Protein AF-A0A536SUX5-F1 (afdb_monomer_lite)

Sequence (201 aa):
RIAFASDFHAGPTLHRDLLDRVLAALADARADVVLLGGDFVSFHARYVDRMIEPLRRLQPPFGKYGVLGNHDLLGDDEYIAARLADAGVTVLVNANVRLRPPHDDIWICGFDDWDEGSPDADRAFEGATGTRIALAHQPDALLAIGERPFHLAFFGHVHGGVFHAGVNDAPVLVTRGVGTSTLPARRHADPQVHICTLVAT

Foldseek 3Di:
DEKEAEQLAQDPLFDLVLSVVVLVVLQVLLALEYEYQANCHAPALVSLVSCQVSLLPDDRVQFYEYEHEPRCLVYPVVSNCVSCVSSRYHYADLAKDQTDPPRSLEIEFEYHYDPRHDGAQCSSCPPNDHAYEYGHAAPCSLVNNQQPDHAEYEYEDPLPFFDCDPNNPHGYTYANHRGDRPHSDDDPRHGDMDRDDDDDD

pLDDT: mean 88.07, std 13.21, range [45.88, 98.75]

Structure (mmCIF, N/CA/C/O backbone):
data_AF-A0A536SUX5-F1
#
_entry.id   AF-A0A536SUX5-F1
#
loop_
_atom_site.group_PDB
_atom_site.id
_atom_site.type_symbol
_atom_site.label_atom_id
_atom_site.label_alt_id
_atom_site.label_comp_id
_atom_site.label_asym_id
_atom_site.label_entity_id
_atom_site.label_seq_id
_atom_site.pdbx_PDB_ins_code
_atom_site.Cartn_x
_atom_site.Cartn_y
_atom_site.Cartn_z
_atom_site.occupancy
_atom_site.B_iso_or_equiv
_atom_site.auth_seq_id
_atom_site.auth_comp_id
_atom_site.auth_asym_id
_atom_site.auth_atom_id
_atom_site.pdbx_PDB_model_num
ATOM 1 N N . ARG A 1 1 ? -6.245 -10.963 9.949 1.00 92.00 1 ARG A N 1
ATOM 2 C CA . ARG A 1 1 ? -4.858 -11.235 9.492 1.00 92.00 1 ARG A CA 1
ATOM 3 C C . ARG A 1 1 ? -4.542 -10.337 8.307 1.00 92.00 1 ARG A C 1
ATOM 5 O O . ARG A 1 1 ? -5.325 -10.296 7.369 1.00 92.00 1 ARG A O 1
ATOM 12 N N . ILE A 1 2 ? -3.428 -9.617 8.350 1.00 95.19 2 ILE A N 1
ATOM 13 C CA . ILE A 1 2 ? -3.008 -8.663 7.319 1.00 95.19 2 ILE A CA 1
ATOM 14 C C . ILE A 1 2 ? -1.721 -9.183 6.678 1.00 95.19 2 ILE A C 1
ATOM 16 O O . ILE A 1 2 ? -0.799 -9.557 7.403 1.00 95.19 2 ILE A O 1
ATOM 20 N N . ALA A 1 3 ? -1.664 -9.219 5.347 1.00 95.69 3 ALA A N 1
ATOM 21 C CA . ALA A 1 3 ? -0.418 -9.398 4.606 1.00 95.69 3 ALA A CA 1
ATOM 22 C C . ALA A 1 3 ? 0.047 -8.045 4.065 1.00 95.69 3 ALA A C 1
ATOM 24 O O . ALA A 1 3 ? -0.759 -7.314 3.495 1.00 95.69 3 ALA A O 1
ATOM 25 N N . PHE A 1 4 ? 1.327 -7.725 4.226 1.00 94.88 4 PHE A N 1
ATOM 26 C CA . PHE A 1 4 ? 1.910 -6.473 3.750 1.00 94.88 4 PHE A CA 1
ATOM 27 C C . PHE A 1 4 ? 3.170 -6.725 2.921 1.00 94.88 4 PHE A C 1
ATOM 29 O O . PHE A 1 4 ? 4.051 -7.487 3.333 1.00 94.88 4 PHE A O 1
ATOM 36 N N . ALA A 1 5 ? 3.243 -6.071 1.763 1.00 93.75 5 ALA A N 1
ATOM 37 C CA . ALA A 1 5 ? 4.399 -6.063 0.872 1.00 93.75 5 ALA A CA 1
ATOM 38 C C . ALA A 1 5 ? 4.533 -4.692 0.194 1.00 93.75 5 ALA A C 1
ATOM 40 O O . ALA A 1 5 ? 3.543 -3.997 -0.011 1.00 93.75 5 ALA A O 1
ATOM 41 N N . SER A 1 6 ? 5.755 -4.305 -0.150 1.00 93.44 6 SER A N 1
ATOM 42 C CA . SER A 1 6 ? 6.079 -3.006 -0.745 1.00 93.44 6 SER A CA 1
ATOM 43 C C . SER A 1 6 ? 7.401 -3.109 -1.505 1.00 93.44 6 SER A C 1
ATOM 45 O O . SER A 1 6 ? 8.103 -4.123 -1.376 1.00 93.44 6 SER A O 1
ATOM 47 N N . ASP A 1 7 ? 7.732 -2.075 -2.278 1.00 91.25 7 ASP A N 1
ATOM 48 C CA . ASP A 1 7 ? 9.021 -1.910 -2.949 1.00 91.25 7 ASP A CA 1
ATOM 49 C C . ASP A 1 7 ? 9.294 -3.093 -3.872 1.00 91.25 7 ASP A C 1
ATOM 51 O O . ASP A 1 7 ? 10.331 -3.754 -3.799 1.00 91.25 7 ASP A O 1
ATOM 55 N N . PHE A 1 8 ? 8.307 -3.442 -4.697 1.00 91.38 8 PHE A N 1
ATOM 56 C CA . PHE A 1 8 ? 8.424 -4.539 -5.652 1.00 91.38 8 PHE A CA 1
ATOM 57 C C . PHE A 1 8 ? 9.493 -4.228 -6.688 1.00 91.38 8 PHE A C 1
ATOM 59 O O . PHE A 1 8 ? 10.253 -5.126 -7.051 1.00 91.38 8 PHE A O 1
ATOM 66 N N . HIS A 1 9 ? 9.554 -2.970 -7.139 1.00 91.19 9 HIS A N 1
ATOM 67 C CA . HIS A 1 9 ? 10.480 -2.496 -8.160 1.00 91.19 9 HIS A CA 1
ATOM 68 C C . HIS A 1 9 ? 10.510 -3.420 -9.382 1.00 91.19 9 HIS A C 1
ATOM 70 O O . HIS A 1 9 ? 11.572 -3.812 -9.879 1.00 91.19 9 HIS A O 1
ATOM 76 N N . ALA A 1 10 ? 9.331 -3.827 -9.865 1.00 90.19 10 ALA A N 1
ATOM 77 C CA . ALA A 1 10 ? 9.239 -4.624 -11.075 1.00 90.19 10 ALA A CA 1
ATOM 78 C C . ALA A 1 10 ? 9.919 -3.861 -12.222 1.00 90.19 10 ALA A C 1
ATOM 80 O O . ALA A 1 10 ? 9.550 -2.738 -12.559 1.00 90.19 10 ALA A O 1
ATOM 81 N N . GLY A 1 11 ? 10.949 -4.472 -12.801 1.00 87.12 11 GLY A N 1
ATOM 82 C CA . GLY A 1 11 ? 11.822 -3.792 -13.747 1.00 87.12 11 GLY A CA 1
ATOM 83 C C . GLY A 1 11 ? 13.024 -4.641 -14.155 1.00 87.12 11 GLY A C 1
ATOM 84 O O . GLY A 1 11 ? 13.054 -5.841 -13.867 1.00 87.12 11 GLY A O 1
ATOM 85 N N . PRO A 1 12 ? 14.014 -4.050 -14.843 1.00 82.69 12 PRO A N 1
ATOM 86 C CA . PRO A 1 12 ? 15.227 -4.739 -15.292 1.00 82.69 12 PRO A CA 1
ATOM 87 C C . PRO A 1 12 ? 16.133 -5.186 -14.139 1.00 82.69 12 PRO A C 1
ATOM 89 O O . PRO A 1 12 ? 16.900 -6.133 -14.287 1.00 82.69 12 PRO A O 1
ATOM 92 N N . THR A 1 13 ? 16.057 -4.497 -13.001 1.00 76.69 13 THR A N 1
ATOM 93 C CA . THR A 1 13 ? 16.885 -4.726 -11.809 1.00 76.69 13 THR A CA 1
ATOM 94 C C . THR A 1 13 ? 16.334 -5.828 -10.907 1.00 76.69 13 THR A C 1
ATOM 96 O O . THR A 1 13 ? 17.063 -6.357 -10.071 1.00 76.69 13 THR A O 1
ATOM 99 N N . LEU A 1 14 ? 15.067 -6.215 -11.079 1.00 77.94 14 LEU A N 1
ATOM 100 C CA . LEU A 1 14 ? 14.438 -7.268 -10.294 1.00 77.94 14 LEU A CA 1
ATOM 101 C C . LEU A 1 14 ? 14.549 -8.620 -10.996 1.00 77.94 14 LEU A C 1
ATOM 103 O O . LEU A 1 14 ? 14.056 -8.812 -12.111 1.00 77.94 14 LEU A O 1
ATOM 107 N N . HIS A 1 15 ? 15.120 -9.601 -10.300 1.00 75.31 15 HIS A N 1
ATOM 108 C CA . HIS A 1 15 ? 15.114 -10.976 -10.782 1.00 75.31 15 HIS A CA 1
ATOM 109 C C . HIS A 1 15 ? 13.673 -11.501 -10.868 1.00 75.31 15 HIS A C 1
ATOM 111 O O . HIS A 1 15 ? 12.947 -11.483 -9.875 1.00 75.31 15 HIS A O 1
ATOM 117 N N . ARG A 1 16 ? 13.258 -12.016 -12.033 1.00 74.12 16 ARG A N 1
ATOM 118 C CA . ARG A 1 16 ? 11.869 -12.453 -12.287 1.00 74.12 16 ARG A CA 1
ATOM 119 C C . ARG A 1 16 ? 11.346 -13.424 -11.221 1.00 74.12 16 ARG A C 1
ATOM 121 O O . ARG A 1 16 ? 10.276 -13.204 -10.666 1.00 74.12 16 ARG A O 1
ATOM 128 N N . ASP A 1 17 ? 12.151 -14.423 -10.869 1.00 81.38 17 ASP A N 1
ATOM 129 C CA . ASP A 1 17 ? 11.789 -15.438 -9.869 1.00 81.38 17 ASP A CA 1
ATOM 130 C C . ASP A 1 17 ? 11.565 -14.869 -8.465 1.00 81.38 17 ASP A C 1
ATOM 132 O O . ASP A 1 17 ? 10.981 -15.533 -7.610 1.00 81.38 17 ASP A O 1
ATOM 136 N N . LEU A 1 18 ? 12.091 -13.679 -8.168 1.00 83.19 18 LEU A N 1
ATOM 137 C CA . LEU A 1 18 ? 11.849 -13.041 -6.882 1.00 83.19 18 LEU A CA 1
ATOM 138 C C . LEU A 1 18 ? 10.429 -12.473 -6.814 1.00 83.19 18 LEU A C 1
ATOM 140 O O . LEU A 1 18 ? 9.733 -12.706 -5.828 1.00 83.19 18 LEU A O 1
ATOM 144 N N . LEU A 1 19 ? 9.979 -11.810 -7.882 1.00 87.19 19 LEU A N 1
ATOM 145 C CA . LEU A 1 19 ? 8.612 -11.301 -7.971 1.00 87.19 19 LEU A CA 1
ATOM 146 C C . LEU A 1 19 ? 7.592 -12.437 -7.840 1.00 87.19 19 LEU A C 1
ATOM 148 O O . LEU A 1 19 ? 6.681 -12.358 -7.019 1.00 87.19 19 LEU A O 1
ATOM 152 N N . ASP A 1 20 ? 7.800 -13.522 -8.590 1.00 87.94 20 ASP A N 1
ATOM 153 C CA . ASP A 1 20 ? 6.917 -14.692 -8.562 1.00 87.94 20 ASP A CA 1
ATOM 154 C C . ASP A 1 20 ? 6.868 -15.327 -7.156 1.00 87.94 20 ASP A C 1
ATOM 156 O O . ASP A 1 20 ? 5.792 -15.674 -6.667 1.00 87.94 20 ASP A O 1
ATOM 160 N N . ARG A 1 21 ? 8.011 -15.413 -6.456 1.00 88.00 21 ARG A N 1
ATOM 161 C CA . ARG A 1 21 ? 8.081 -15.925 -5.074 1.00 88.00 21 ARG A CA 1
ATOM 162 C C . ARG A 1 21 ? 7.337 -15.052 -4.071 1.00 88.00 21 ARG A C 1
ATOM 164 O O . ARG A 1 21 ? 6.652 -15.586 -3.204 1.00 88.00 21 ARG A O 1
ATOM 171 N N . VAL A 1 22 ? 7.454 -13.731 -4.171 1.00 89.00 22 VAL A N 1
ATOM 172 C CA . VAL A 1 22 ? 6.739 -12.818 -3.268 1.00 89.00 22 VAL A CA 1
ATOM 173 C C . VAL A 1 22 ? 5.236 -12.866 -3.502 1.00 89.00 22 VAL A C 1
ATOM 175 O O . VAL A 1 22 ? 4.469 -12.916 -2.543 1.00 89.00 22 VAL A O 1
ATOM 178 N N . LEU A 1 23 ? 4.804 -12.908 -4.760 1.00 91.00 23 LEU A N 1
ATOM 179 C CA . LEU A 1 23 ? 3.386 -13.030 -5.094 1.00 91.00 23 LEU A CA 1
ATOM 180 C C . LEU A 1 23 ? 2.812 -14.372 -4.616 1.00 91.00 23 LEU A C 1
ATOM 182 O O . LEU A 1 23 ? 1.698 -14.405 -4.093 1.00 91.00 23 LEU A O 1
ATOM 186 N N . ALA A 1 24 ? 3.586 -15.457 -4.711 1.00 91.31 24 ALA A N 1
ATOM 187 C CA . ALA A 1 24 ? 3.222 -16.741 -4.116 1.00 91.31 24 ALA A CA 1
ATOM 188 C C . ALA A 1 24 ? 3.127 -16.658 -2.582 1.00 91.31 24 ALA A C 1
ATOM 190 O O . ALA A 1 24 ? 2.140 -17.110 -2.011 1.00 91.31 24 ALA A O 1
ATOM 191 N N . ALA A 1 25 ? 4.081 -16.004 -1.913 1.00 90.88 25 ALA A N 1
ATOM 192 C CA . ALA A 1 25 ? 4.045 -15.819 -0.462 1.00 90.88 25 ALA A CA 1
ATOM 193 C C . ALA A 1 25 ? 2.823 -15.003 0.003 1.00 90.88 25 ALA A C 1
ATOM 195 O O . ALA A 1 25 ? 2.211 -15.333 1.019 1.00 90.88 25 ALA A O 1
ATOM 196 N N . LEU A 1 26 ? 2.426 -13.970 -0.751 1.00 92.69 26 LEU A N 1
ATOM 197 C CA . LEU A 1 26 ? 1.189 -13.222 -0.500 1.00 92.69 26 LEU A CA 1
ATOM 198 C C . LEU A 1 26 ? -0.057 -14.110 -0.634 1.00 92.69 26 LEU A C 1
ATOM 200 O O . LEU A 1 26 ? -0.981 -13.987 0.171 1.00 92.69 26 LEU A O 1
ATOM 204 N N . ALA A 1 27 ? -0.080 -15.021 -1.611 1.00 92.06 27 ALA A N 1
ATOM 205 C CA . ALA A 1 27 ? -1.168 -15.984 -1.775 1.00 92.06 27 ALA A CA 1
ATOM 206 C C . ALA A 1 27 ? -1.222 -16.995 -0.619 1.00 92.06 27 ALA A C 1
ATOM 208 O O . ALA A 1 27 ? -2.280 -17.210 -0.019 1.00 92.06 27 ALA A O 1
ATOM 209 N N . ASP A 1 28 ? -0.074 -17.563 -0.256 1.00 93.00 28 ASP A N 1
ATOM 210 C CA . ASP A 1 28 ? 0.052 -18.559 0.810 1.00 93.00 28 ASP A CA 1
ATOM 211 C C . ASP A 1 28 ? -0.244 -17.977 2.196 1.00 93.00 28 ASP A C 1
ATOM 213 O O . ASP A 1 28 ? -0.688 -18.696 3.096 1.00 93.00 28 ASP A O 1
ATOM 217 N N . ALA A 1 29 ? -0.071 -16.663 2.373 1.00 91.19 29 ALA A N 1
ATOM 218 C CA . ALA A 1 29 ? -0.378 -15.977 3.620 1.00 91.19 29 ALA A CA 1
ATOM 219 C C . ALA A 1 29 ? -1.857 -16.080 4.023 1.00 91.19 29 ALA A C 1
ATOM 221 O O . ALA A 1 29 ? -2.139 -15.914 5.216 1.00 91.19 29 ALA A O 1
ATOM 222 N N . ARG A 1 30 ? -2.772 -16.336 3.066 1.00 91.69 30 ARG A N 1
ATOM 223 C CA . ARG A 1 30 ? -4.234 -16.425 3.267 1.00 91.69 30 ARG A CA 1
ATOM 224 C C . ARG A 1 30 ? -4.757 -15.305 4.169 1.00 91.69 30 ARG A C 1
ATOM 226 O O . ARG A 1 30 ? -5.426 -15.553 5.169 1.00 91.69 30 ARG A O 1
ATOM 233 N N . ALA A 1 31 ? -4.342 -14.078 3.871 1.00 95.75 31 ALA A N 1
ATOM 234 C CA . ALA A 1 31 ? -4.691 -12.923 4.679 1.00 95.75 31 ALA A CA 1
ATOM 235 C C . ALA A 1 31 ? -6.134 -12.475 4.437 1.00 95.75 31 ALA A C 1
ATOM 237 O O . ALA A 1 31 ? -6.688 -12.655 3.352 1.00 95.75 31 ALA A O 1
ATOM 238 N N . ASP A 1 32 ? -6.710 -11.846 5.456 1.00 96.69 32 ASP A N 1
ATOM 239 C CA . ASP A 1 32 ? -8.055 -11.284 5.396 1.00 96.69 32 ASP A CA 1
ATOM 240 C C . ASP A 1 32 ? -8.060 -9.904 4.715 1.00 96.69 32 ASP A C 1
ATOM 242 O O . ASP A 1 32 ? -9.064 -9.511 4.124 1.00 96.69 32 ASP A O 1
ATOM 246 N N . VAL A 1 33 ? -6.919 -9.202 4.771 1.00 97.88 33 VAL A N 1
ATOM 247 C CA . VAL A 1 33 ? -6.609 -7.932 4.092 1.00 97.88 33 VAL A CA 1
ATOM 248 C C . VAL A 1 33 ? -5.199 -8.020 3.504 1.00 97.88 33 VAL A C 1
ATOM 250 O O . VAL A 1 33 ? -4.289 -8.537 4.159 1.00 97.88 33 VAL A O 1
ATOM 253 N N . VAL A 1 34 ? -4.996 -7.480 2.302 1.00 98.31 34 VAL A N 1
ATOM 254 C CA . VAL A 1 34 ? -3.654 -7.268 1.729 1.00 98.31 34 VAL A CA 1
ATOM 255 C C . VAL A 1 34 ? -3.382 -5.772 1.617 1.00 98.31 34 VAL A C 1
ATOM 257 O O . VAL A 1 34 ? -4.192 -5.042 1.049 1.00 98.31 34 VAL A O 1
ATOM 260 N N . LEU A 1 35 ? -2.240 -5.334 2.140 1.00 98.31 35 LEU A N 1
ATOM 261 C CA . LEU A 1 35 ? -1.750 -3.962 2.058 1.00 98.31 35 LEU A CA 1
ATOM 262 C C . LEU A 1 35 ? -0.513 -3.902 1.151 1.00 98.31 35 LEU A C 1
ATOM 264 O O . LEU A 1 35 ? 0.381 -4.746 1.263 1.00 98.31 35 LEU A O 1
ATOM 268 N N . LEU A 1 36 ? -0.469 -2.915 0.259 1.00 98.06 36 LEU A N 1
ATOM 269 C CA . LEU A 1 36 ? 0.598 -2.721 -0.723 1.00 98.06 36 LEU A CA 1
ATOM 270 C C . LEU A 1 36 ? 1.222 -1.331 -0.551 1.00 98.06 36 LEU A C 1
ATOM 272 O O . LEU A 1 36 ? 0.540 -0.324 -0.708 1.00 98.06 36 LEU A O 1
ATOM 276 N N . GLY A 1 37 ? 2.501 -1.274 -0.194 1.00 96.25 37 GLY A N 1
ATOM 277 C CA . GLY A 1 37 ? 3.159 -0.037 0.244 1.00 96.25 37 GLY A CA 1
ATOM 278 C C . GLY A 1 37 ? 3.779 0.832 -0.851 1.00 96.25 37 GLY A C 1
ATOM 279 O O . GLY A 1 37 ? 4.567 1.697 -0.508 1.00 96.25 37 GLY A O 1
ATOM 280 N N . GLY A 1 38 ? 3.464 0.630 -2.131 1.00 95.12 38 GLY A N 1
ATOM 281 C CA . GLY A 1 38 ? 4.041 1.422 -3.226 1.00 95.12 38 GLY A CA 1
ATOM 282 C C . GLY A 1 38 ? 5.366 0.881 -3.770 1.00 95.12 38 GLY A C 1
ATOM 283 O O . GLY A 1 38 ? 5.807 -0.218 -3.412 1.00 95.12 38 GLY A O 1
ATOM 284 N N . ASP A 1 39 ? 5.948 1.637 -4.696 1.00 95.00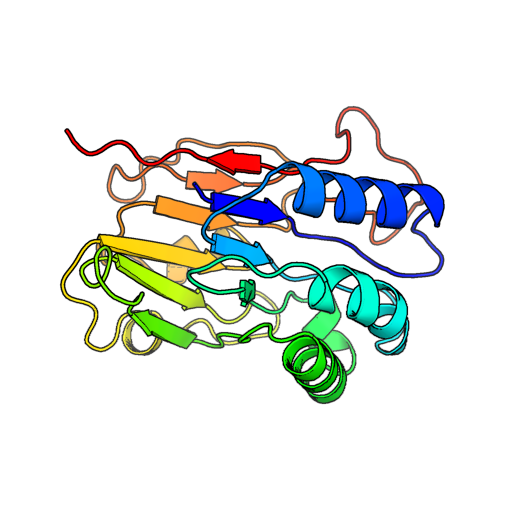 39 ASP A N 1
ATOM 285 C CA . ASP A 1 39 ? 7.085 1.273 -5.543 1.00 95.00 39 ASP A CA 1
ATOM 286 C C . ASP A 1 39 ? 6.872 -0.071 -6.245 1.00 95.00 39 ASP A C 1
ATOM 288 O O . ASP A 1 39 ? 7.638 -1.039 -6.136 1.00 95.00 39 ASP A O 1
ATOM 292 N N . PHE A 1 40 ? 5.773 -0.144 -6.992 1.00 95.69 40 PHE A N 1
ATOM 293 C CA . PHE A 1 40 ? 5.417 -1.318 -7.781 1.00 95.69 40 PHE A CA 1
ATOM 294 C C . PHE A 1 40 ? 6.417 -1.566 -8.907 1.00 95.69 40 PHE A C 1
ATOM 296 O O . PHE A 1 40 ? 6.705 -2.719 -9.247 1.00 95.69 40 PHE A O 1
ATOM 303 N N . VAL A 1 41 ? 6.960 -0.495 -9.483 1.00 93.75 41 VAL A N 1
ATOM 304 C CA . VAL A 1 41 ? 7.837 -0.555 -10.653 1.00 93.75 41 VAL A CA 1
ATOM 305 C C . VAL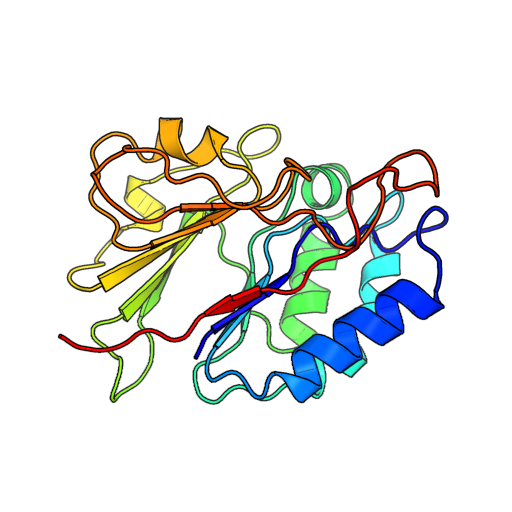 A 1 41 ? 9.133 0.220 -10.455 1.00 93.75 41 VAL A C 1
ATOM 307 O O . VAL A 1 41 ? 9.280 1.051 -9.567 1.00 93.75 41 VAL A O 1
ATOM 310 N N . SER A 1 42 ? 10.093 -0.045 -11.334 1.00 88.38 42 SER A N 1
ATOM 311 C CA . SER A 1 42 ? 11.206 0.867 -11.590 1.00 88.38 42 SER A CA 1
ATOM 312 C C . SER A 1 42 ? 11.339 1.091 -13.090 1.00 88.38 42 SER A C 1
ATOM 314 O O . SER A 1 42 ? 11.114 0.176 -13.887 1.00 88.38 42 SER A O 1
ATOM 316 N N . PHE A 1 43 ? 11.770 2.293 -13.474 1.00 86.00 43 PHE A N 1
ATOM 317 C CA . PHE A 1 43 ? 12.061 2.730 -14.848 1.00 86.00 43 PHE A CA 1
ATOM 318 C C . PHE A 1 43 ? 10.860 2.848 -15.800 1.00 86.00 43 PHE A C 1
ATOM 320 O O . PHE A 1 43 ? 10.806 3.812 -16.553 1.00 86.00 43 PHE A O 1
ATOM 327 N N . HIS A 1 44 ? 9.925 1.889 -15.829 1.00 92.06 44 HIS A N 1
ATOM 328 C CA . HIS A 1 44 ? 8.799 1.918 -16.771 1.00 92.06 44 HIS A CA 1
ATOM 329 C C . HIS A 1 44 ? 7.506 1.332 -16.178 1.00 92.06 44 HIS A C 1
ATOM 331 O O . HIS A 1 44 ? 7.453 0.161 -15.802 1.00 92.06 44 HIS A O 1
ATOM 337 N N . ALA A 1 45 ? 6.413 2.099 -16.224 1.00 94.25 45 ALA A N 1
ATOM 338 C CA . ALA A 1 45 ? 5.114 1.755 -15.632 1.00 94.25 45 ALA A CA 1
ATOM 339 C C . ALA A 1 45 ? 4.530 0.400 -16.068 1.00 94.25 45 ALA A C 1
ATOM 341 O O . ALA A 1 45 ? 4.033 -0.364 -15.248 1.00 94.25 45 ALA A O 1
ATOM 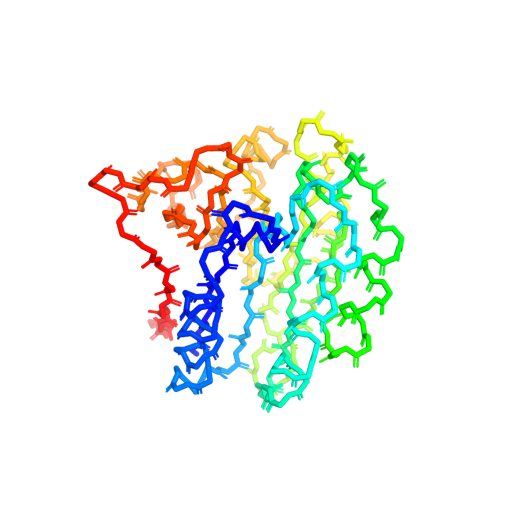342 N N . ARG A 1 46 ? 4.668 0.025 -17.348 1.00 95.25 46 ARG A N 1
ATOM 343 C CA . ARG A 1 46 ? 4.254 -1.298 -17.873 1.00 95.25 46 ARG A CA 1
ATOM 344 C C . ARG A 1 46 ? 4.812 -2.517 -17.136 1.00 95.25 46 ARG A C 1
ATOM 346 O O . ARG A 1 46 ? 4.260 -3.604 -17.284 1.00 95.25 46 ARG A O 1
ATOM 353 N N . TYR A 1 47 ? 5.871 -2.398 -16.336 1.00 94.62 47 TYR A N 1
ATOM 354 C CA . TYR A 1 47 ? 6.302 -3.533 -15.520 1.00 94.62 47 TYR A CA 1
ATOM 355 C C . TYR A 1 47 ? 5.261 -3.956 -14.472 1.00 94.62 47 TYR A C 1
ATOM 357 O O . TYR A 1 47 ? 5.260 -5.131 -14.093 1.00 94.62 47 TYR A O 1
ATOM 365 N N . VAL A 1 48 ? 4.324 -3.071 -14.104 1.00 96.50 48 VAL A N 1
ATOM 366 C CA . VAL A 1 48 ? 3.190 -3.381 -13.219 1.00 96.50 48 VAL A CA 1
ATOM 367 C C . VAL A 1 48 ? 2.327 -4.519 -13.774 1.00 96.50 48 VAL A C 1
ATOM 369 O O . VAL A 1 48 ? 1.791 -5.322 -13.011 1.00 96.50 48 VAL A O 1
ATOM 372 N N . ASP A 1 49 ? 2.270 -4.679 -15.104 1.00 95.44 49 ASP A N 1
ATOM 373 C CA . ASP A 1 49 ? 1.471 -5.710 -15.779 1.00 95.44 49 ASP A CA 1
ATOM 374 C C . ASP A 1 49 ? 1.841 -7.133 -15.341 1.00 95.44 49 ASP A C 1
ATOM 376 O O . ASP A 1 49 ? 0.999 -8.033 -15.352 1.00 95.44 49 ASP A O 1
ATOM 380 N N . ARG A 1 50 ? 3.084 -7.333 -14.885 1.00 92.62 50 ARG A N 1
ATOM 381 C CA . ARG A 1 50 ? 3.575 -8.619 -14.366 1.00 92.62 50 ARG A CA 1
ATOM 382 C C . ARG A 1 50 ? 2.884 -9.042 -13.070 1.00 92.62 50 ARG A C 1
ATOM 384 O O . ARG A 1 50 ? 2.849 -10.231 -12.767 1.00 92.62 50 ARG A O 1
ATOM 391 N N . MET A 1 51 ? 2.345 -8.091 -12.315 1.00 94.31 51 MET A N 1
ATOM 392 C CA . MET A 1 51 ? 1.728 -8.328 -11.012 1.00 94.31 51 MET A CA 1
ATOM 393 C C . MET A 1 51 ? 0.211 -8.480 -11.094 1.00 94.31 51 MET A C 1
ATOM 395 O O . MET A 1 51 ? -0.393 -9.029 -10.176 1.00 94.31 51 MET A O 1
ATOM 399 N N . ILE A 1 52 ? -0.413 -8.040 -12.189 1.00 96.25 52 ILE A N 1
ATOM 400 C CA . ILE A 1 52 ? -1.871 -7.889 -12.266 1.00 96.25 52 ILE A CA 1
ATOM 401 C C . ILE A 1 52 ? -2.601 -9.217 -12.137 1.00 96.25 52 ILE A C 1
ATOM 403 O O . ILE A 1 52 ? -3.505 -9.341 -11.317 1.00 96.25 52 ILE A O 1
ATOM 407 N N . GLU A 1 53 ? -2.208 -10.231 -12.905 1.00 96.31 53 GLU A N 1
ATOM 408 C CA . GLU A 1 53 ? -2.878 -11.531 -12.848 1.00 96.31 53 GLU A CA 1
ATOM 409 C C . GLU A 1 53 ? -2.666 -12.248 -11.497 1.00 96.31 53 GLU A C 1
ATOM 411 O O . GLU A 1 53 ? -3.653 -12.694 -10.905 1.00 96.31 53 GLU A O 1
ATOM 416 N N . PRO A 1 54 ? -1.445 -12.311 -10.929 1.00 95.19 54 PRO A N 1
ATOM 417 C CA . PRO A 1 54 ? -1.249 -12.822 -9.572 1.00 95.19 54 PRO A CA 1
ATOM 418 C C . PRO A 1 54 ? -2.056 -12.067 -8.507 1.00 95.19 54 PRO A C 1
ATOM 420 O O . PRO A 1 54 ? -2.747 -12.699 -7.710 1.00 95.19 54 PRO A O 1
ATOM 423 N N . LEU A 1 55 ? -2.042 -10.728 -8.519 1.00 96.94 55 LEU A N 1
ATOM 424 C CA . LEU A 1 55 ? -2.808 -9.911 -7.572 1.00 96.94 55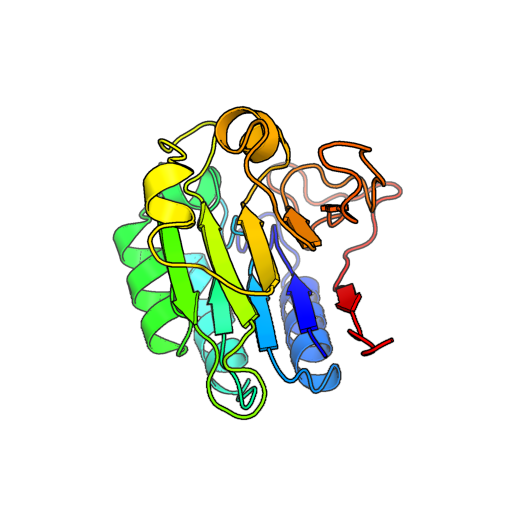 LEU A CA 1
ATOM 425 C C . LEU A 1 55 ? -4.318 -10.090 -7.744 1.00 96.94 55 LEU A C 1
ATOM 427 O O . LEU A 1 55 ? -5.051 -10.091 -6.755 1.00 96.94 55 LEU A O 1
ATOM 431 N N . ARG A 1 56 ? -4.802 -10.290 -8.974 1.00 97.19 56 ARG A N 1
ATOM 432 C CA . ARG A 1 56 ? -6.215 -10.572 -9.250 1.00 97.19 56 ARG A CA 1
ATOM 433 C C . ARG A 1 56 ? -6.668 -11.889 -8.627 1.00 97.19 56 ARG A C 1
ATOM 435 O O . ARG A 1 56 ? -7.801 -11.979 -8.163 1.00 97.19 56 ARG A O 1
ATOM 442 N N . ARG A 1 57 ? -5.796 -12.897 -8.567 1.00 95.69 57 ARG A N 1
ATOM 443 C CA . ARG A 1 57 ? -6.101 -14.189 -7.925 1.00 95.69 57 ARG A CA 1
ATOM 444 C C . ARG A 1 57 ? -6.176 -14.098 -6.405 1.00 95.69 57 ARG A C 1
ATOM 446 O O . ARG A 1 57 ? -6.844 -14.924 -5.790 1.00 95.69 57 ARG A O 1
ATOM 453 N N . LEU A 1 58 ? -5.533 -13.100 -5.799 1.00 95.44 58 LEU A N 1
ATOM 454 C CA . LEU A 1 58 ? -5.690 -12.822 -4.375 1.00 95.44 58 LEU A CA 1
ATOM 455 C C . LEU A 1 58 ? -7.100 -12.285 -4.118 1.00 95.44 58 LEU A C 1
ATOM 457 O O . LEU A 1 58 ? -7.470 -11.220 -4.613 1.00 95.44 58 LEU A O 1
ATOM 461 N N . GLN A 1 59 ? -7.884 -13.011 -3.327 1.00 95.94 59 GLN A N 1
ATOM 462 C CA . GLN A 1 59 ? -9.260 -12.646 -2.983 1.00 95.94 59 GLN A CA 1
ATOM 463 C C . GLN A 1 59 ? -9.430 -12.565 -1.459 1.00 95.94 59 GLN A C 1
ATOM 465 O O . GLN A 1 59 ? -10.160 -13.370 -0.878 1.00 95.94 59 GLN A O 1
ATOM 470 N N . PRO A 1 60 ? -8.720 -11.637 -0.784 1.00 96.69 60 PRO A N 1
ATOM 471 C CA . PRO A 1 60 ? -8.898 -11.431 0.647 1.00 96.69 60 PRO A CA 1
ATOM 472 C C . PRO A 1 60 ? -10.327 -10.923 0.932 1.00 96.69 60 PRO A C 1
ATOM 474 O O . PRO A 1 60 ? -10.789 -10.000 0.252 1.00 96.69 60 PRO A O 1
ATOM 477 N N . PRO A 1 61 ? -11.041 -11.482 1.926 1.00 96.62 61 PRO A N 1
ATOM 478 C CA . PRO A 1 61 ? -12.439 -11.147 2.215 1.00 96.62 61 PRO A CA 1
ATOM 479 C C . PRO A 1 61 ? -12.682 -9.652 2.478 1.00 96.62 61 PRO A C 1
ATOM 481 O O . PRO A 1 61 ? -13.721 -9.115 2.081 1.00 96.62 61 PRO A O 1
ATOM 484 N N . PHE A 1 62 ? -11.720 -8.952 3.084 1.00 97.69 62 PHE A N 1
ATOM 485 C CA . PHE A 1 62 ? -11.830 -7.524 3.386 1.00 97.69 62 PHE A CA 1
ATOM 486 C C . PHE A 1 62 ? -11.044 -6.627 2.427 1.00 97.69 62 PHE A C 1
ATOM 488 O O . PHE A 1 62 ? -10.985 -5.431 2.661 1.00 97.69 62 PHE A O 1
ATOM 495 N N . GLY A 1 63 ? -10.534 -7.159 1.314 1.00 97.88 63 GLY A N 1
ATOM 496 C CA . GLY A 1 63 ? -10.019 -6.351 0.207 1.00 97.88 63 GLY A CA 1
ATOM 497 C C . GLY A 1 63 ? -8.503 -6.155 0.169 1.00 97.88 63 GLY A C 1
ATOM 498 O O . GLY A 1 63 ? -7.741 -6.671 0.995 1.00 97.88 63 GLY A O 1
ATOM 499 N N . LYS A 1 64 ? -8.076 -5.446 -0.879 1.00 98.50 64 LYS A N 1
ATOM 500 C CA . LYS A 1 64 ? -6.681 -5.130 -1.192 1.00 98.50 64 LYS A CA 1
ATOM 501 C C . LYS A 1 64 ? -6.555 -3.619 -1.291 1.00 98.50 64 LYS A C 1
ATOM 503 O O . LYS A 1 64 ? -7.278 -3.007 -2.075 1.00 98.50 64 LYS A O 1
ATOM 508 N N . TYR A 1 65 ? -5.640 -3.044 -0.529 1.00 98.75 65 TYR A N 1
ATOM 509 C CA . TYR A 1 65 ? -5.452 -1.599 -0.454 1.00 98.75 65 TYR A CA 1
ATOM 510 C C . TYR A 1 65 ? -3.993 -1.264 -0.705 1.00 98.75 65 TYR A C 1
ATOM 512 O O . TYR A 1 65 ? -3.111 -1.989 -0.244 1.00 98.75 65 TYR A O 1
ATOM 520 N N . GLY A 1 66 ? -3.740 -0.196 -1.450 1.00 98.38 66 GLY A N 1
ATOM 521 C CA . GLY A 1 66 ? -2.385 0.219 -1.776 1.00 98.38 66 GLY A CA 1
ATOM 522 C C . GLY A 1 66 ? -2.200 1.723 -1.729 1.00 98.38 66 GLY A C 1
ATOM 523 O O . GLY A 1 66 ? -3.164 2.471 -1.847 1.00 98.38 66 GLY A O 1
ATOM 524 N N . VAL A 1 67 ? -0.953 2.139 -1.584 1.00 98.62 67 VAL A N 1
ATOM 525 C CA . VAL A 1 67 ? -0.482 3.508 -1.828 1.00 98.62 67 VAL A CA 1
ATOM 526 C C . VAL A 1 67 ? 0.548 3.470 -2.951 1.00 98.62 67 VAL A C 1
ATOM 528 O O . VAL A 1 67 ? 1.026 2.389 -3.305 1.00 98.62 67 VAL A O 1
ATOM 531 N N . LEU A 1 68 ? 0.855 4.624 -3.531 1.00 98.19 68 LEU A N 1
ATOM 532 C CA . LEU A 1 68 ? 1.907 4.760 -4.534 1.00 98.19 68 LEU A CA 1
ATOM 533 C C . LEU A 1 68 ? 3.210 5.178 -3.859 1.00 98.19 68 LEU A C 1
ATOM 535 O O . LEU A 1 68 ? 3.179 5.858 -2.835 1.00 98.19 68 LEU A O 1
ATOM 539 N N . GLY A 1 69 ? 4.331 4.731 -4.419 1.00 96.31 69 GLY A N 1
ATOM 540 C CA . GLY A 1 69 ? 5.653 5.198 -4.018 1.00 96.31 69 GLY A CA 1
ATOM 541 C C . GLY A 1 69 ? 6.212 6.242 -4.974 1.00 96.31 69 GLY A C 1
ATOM 542 O O . GLY A 1 69 ? 5.627 6.530 -6.025 1.00 96.31 69 GLY A O 1
ATOM 543 N N . ASN A 1 70 ? 7.366 6.797 -4.623 1.00 94.12 70 ASN A N 1
ATOM 544 C CA . ASN A 1 70 ? 8.005 7.854 -5.397 1.00 94.12 70 ASN A CA 1
ATOM 545 C C . ASN A 1 70 ? 8.372 7.384 -6.819 1.00 94.12 70 ASN A C 1
ATOM 547 O O . ASN A 1 70 ? 8.256 8.151 -7.773 1.00 94.12 70 ASN A O 1
ATOM 551 N N . HIS A 1 71 ? 8.748 6.111 -7.012 1.00 93.19 71 HIS A N 1
ATOM 552 C CA . HIS A 1 71 ? 9.020 5.586 -8.355 1.00 93.19 71 HIS A CA 1
ATOM 553 C C . HIS A 1 71 ? 7.757 5.428 -9.203 1.00 93.19 71 HIS A C 1
ATOM 555 O O . HIS A 1 71 ? 7.842 5.495 -10.433 1.00 93.19 71 HIS A O 1
ATOM 561 N N . ASP A 1 72 ? 6.612 5.185 -8.566 1.00 96.06 72 ASP A N 1
ATOM 562 C CA . ASP A 1 72 ? 5.336 5.092 -9.266 1.00 96.06 72 ASP A CA 1
ATOM 563 C C . ASP A 1 72 ? 4.894 6.486 -9.737 1.00 96.06 72 ASP A C 1
ATOM 565 O O . ASP A 1 72 ? 4.537 6.633 -10.906 1.00 96.06 72 ASP A O 1
ATOM 569 N N . LEU A 1 73 ? 5.010 7.496 -8.861 1.00 95.00 73 LEU A N 1
ATOM 570 C CA . LEU A 1 73 ? 4.676 8.904 -9.132 1.00 95.00 73 LEU A CA 1
ATOM 571 C C . LEU A 1 73 ? 5.584 9.551 -10.183 1.00 95.00 73 LEU A C 1
ATOM 573 O O . LEU A 1 73 ? 5.098 10.205 -11.100 1.00 95.00 73 LEU A O 1
ATOM 577 N N . LEU A 1 74 ? 6.897 9.316 -10.116 1.00 93.00 74 LEU A N 1
ATOM 578 C CA . LEU A 1 74 ? 7.843 9.780 -11.142 1.00 93.00 74 LEU A CA 1
ATOM 579 C C . LEU A 1 74 ? 7.655 9.084 -12.502 1.00 93.00 74 LEU A C 1
ATOM 581 O O . LEU A 1 74 ? 8.249 9.498 -13.500 1.00 93.00 74 LEU A O 1
ATOM 585 N N . GLY A 1 75 ? 6.909 7.979 -12.528 1.00 91.12 75 GLY A N 1
ATOM 586 C CA . GLY A 1 75 ? 6.634 7.187 -13.714 1.00 91.12 75 GLY A CA 1
ATOM 587 C C . GLY A 1 75 ? 5.360 7.626 -14.436 1.00 91.12 75 GLY A C 1
ATOM 588 O O . GLY A 1 75 ? 5.311 8.670 -15.076 1.00 91.12 75 GLY A O 1
ATOM 589 N N . ASP A 1 76 ? 4.369 6.740 -14.414 1.00 96.06 76 ASP A N 1
ATOM 590 C CA . ASP A 1 76 ? 3.032 6.940 -14.985 1.00 96.06 76 ASP A CA 1
ATOM 591 C C . ASP A 1 76 ? 2.059 6.326 -13.975 1.00 96.06 76 ASP A C 1
ATOM 593 O O . ASP A 1 76 ? 1.656 5.158 -14.063 1.00 96.06 76 ASP A O 1
ATOM 597 N N . ASP A 1 77 ? 1.829 7.094 -12.917 1.00 96.06 77 ASP A N 1
ATOM 598 C CA . ASP A 1 77 ? 1.029 6.743 -11.754 1.00 96.06 77 ASP A CA 1
ATOM 599 C C . ASP A 1 77 ? -0.428 6.476 -12.123 1.00 96.06 77 ASP A C 1
ATOM 601 O O . ASP A 1 77 ? -1.010 5.507 -11.633 1.00 96.06 77 ASP A O 1
ATOM 605 N N . GLU A 1 78 ? -0.992 7.256 -13.047 1.00 97.44 78 GLU A N 1
ATOM 606 C CA . GLU A 1 78 ? -2.334 7.033 -13.583 1.00 97.44 78 GLU A CA 1
ATOM 607 C C . GLU A 1 78 ? -2.454 5.638 -14.212 1.00 97.44 78 GLU A C 1
ATOM 609 O O . GLU A 1 78 ? -3.389 4.886 -13.901 1.00 97.44 78 GLU A O 1
ATOM 614 N N . TYR A 1 79 ? -1.488 5.244 -15.054 1.00 97.94 79 TYR A N 1
ATOM 615 C CA . TYR A 1 79 ? -1.456 3.898 -15.618 1.00 97.94 79 TYR A CA 1
ATOM 616 C C . TYR A 1 79 ? -1.318 2.846 -14.519 1.00 97.94 79 TYR A C 1
ATOM 618 O O . TYR A 1 79 ? -2.090 1.886 -14.487 1.00 97.94 79 TYR A O 1
ATOM 626 N N . ILE A 1 80 ? -0.361 3.009 -13.605 1.00 98.25 80 ILE A N 1
ATOM 627 C CA . ILE A 1 80 ? -0.106 2.049 -12.522 1.00 98.25 80 ILE A CA 1
ATOM 628 C C . ILE A 1 80 ? -1.365 1.850 -11.674 1.00 98.25 80 ILE A C 1
ATOM 630 O O . ILE A 1 80 ? -1.800 0.710 -11.484 1.00 98.25 80 ILE A O 1
ATOM 634 N N . ALA A 1 81 ? -2.003 2.935 -11.235 1.00 98.25 81 ALA A N 1
ATOM 635 C CA . ALA A 1 81 ? -3.225 2.904 -10.444 1.00 98.25 81 ALA A CA 1
ATOM 636 C C . ALA A 1 81 ? -4.379 2.230 -11.199 1.00 98.25 81 ALA A C 1
ATOM 638 O O . ALA A 1 81 ? -5.068 1.380 -10.629 1.00 98.25 81 ALA A O 1
ATOM 639 N N . ALA A 1 82 ? -4.551 2.517 -12.494 1.00 98.44 82 ALA A N 1
ATOM 640 C CA . ALA A 1 82 ? -5.561 1.859 -13.322 1.00 98.44 82 ALA A CA 1
ATOM 641 C C . ALA A 1 82 ? -5.317 0.344 -13.442 1.00 98.44 82 ALA A C 1
ATOM 643 O O . ALA A 1 82 ? -6.243 -0.460 -13.310 1.00 98.44 82 ALA A O 1
ATOM 644 N N . ARG A 1 83 ? -4.062 -0.083 -13.636 1.00 98.50 83 ARG A N 1
ATOM 645 C CA . ARG A 1 83 ? -3.716 -1.512 -13.700 1.00 98.50 83 ARG A CA 1
ATOM 646 C C . ARG A 1 83 ? -3.923 -2.210 -12.355 1.00 98.50 83 ARG A C 1
ATOM 648 O O . ARG A 1 83 ? -4.417 -3.336 -12.323 1.00 98.50 83 ARG A O 1
ATOM 655 N N . LEU A 1 84 ? -3.590 -1.556 -11.246 1.00 98.56 84 LEU A N 1
ATOM 656 C CA . LEU A 1 84 ? -3.847 -2.068 -9.897 1.00 98.56 84 LEU A CA 1
ATOM 657 C C . LEU A 1 84 ? -5.353 -2.207 -9.621 1.00 98.56 84 LEU A C 1
ATOM 659 O O . LEU A 1 84 ? -5.787 -3.235 -9.089 1.00 98.56 84 LEU A O 1
ATOM 663 N N . ALA A 1 85 ? -6.161 -1.243 -10.065 1.00 98.25 85 ALA A N 1
ATOM 664 C CA . ALA A 1 85 ? -7.618 -1.320 -9.992 1.00 98.25 85 ALA A CA 1
ATOM 665 C C . ALA A 1 85 ? -8.175 -2.523 -10.778 1.00 98.25 85 ALA A C 1
ATOM 667 O O . ALA A 1 85 ? -9.028 -3.245 -10.262 1.00 98.25 85 ALA A O 1
ATOM 668 N N . ASP A 1 86 ? -7.620 -2.839 -11.954 1.00 98.12 86 ASP A N 1
ATOM 669 C CA . ASP A 1 86 ? -7.962 -4.049 -12.727 1.00 98.12 86 ASP A CA 1
ATOM 670 C C . ASP A 1 86 ? -7.614 -5.369 -12.013 1.00 98.12 86 ASP A C 1
ATOM 672 O O . ASP A 1 86 ? -8.114 -6.446 -12.377 1.00 98.12 86 ASP A O 1
ATOM 676 N N . ALA A 1 87 ? -6.724 -5.321 -11.020 1.00 97.94 87 ALA A N 1
ATOM 677 C CA . ALA A 1 87 ? -6.434 -6.435 -10.125 1.00 97.94 87 ALA A CA 1
ATOM 678 C C . ALA A 1 87 ? -7.335 -6.441 -8.877 1.00 97.94 87 ALA A C 1
ATOM 680 O O . ALA A 1 87 ? -7.254 -7.372 -8.076 1.00 97.94 87 ALA A O 1
ATOM 681 N N . GLY A 1 88 ? -8.202 -5.443 -8.698 1.00 98.19 88 GLY A N 1
ATOM 682 C CA . GLY A 1 88 ? -9.049 -5.257 -7.519 1.00 98.19 88 GLY A CA 1
ATOM 683 C C . GLY A 1 88 ? -8.309 -4.663 -6.320 1.00 98.19 88 GLY A C 1
ATOM 684 O O . GLY A 1 88 ? -8.674 -4.966 -5.185 1.00 98.19 88 GLY A O 1
ATOM 685 N N . VAL A 1 89 ? -7.235 -3.904 -6.553 1.00 98.69 89 VAL A N 1
ATOM 686 C CA . VAL A 1 89 ? -6.563 -3.098 -5.526 1.00 98.69 89 VAL A CA 1
ATOM 687 C C . VAL A 1 89 ? -7.181 -1.704 -5.522 1.00 98.69 89 VAL A C 1
ATOM 689 O O . VAL A 1 89 ? -7.229 -1.046 -6.557 1.00 98.69 89 VAL A O 1
ATOM 692 N N . THR A 1 90 ? -7.619 -1.236 -4.357 1.00 98.69 90 THR A N 1
ATOM 693 C CA . THR A 1 90 ? -8.011 0.163 -4.172 1.00 98.69 90 THR A CA 1
ATOM 694 C C . THR A 1 90 ? -6.775 0.974 -3.800 1.00 98.69 90 THR A C 1
ATOM 696 O O . THR A 1 90 ? -6.227 0.791 -2.711 1.00 98.69 90 THR A O 1
ATOM 699 N N . VAL A 1 91 ? -6.333 1.856 -4.698 1.00 98.62 91 VAL A N 1
ATOM 700 C CA . VAL A 1 91 ? -5.255 2.814 -4.415 1.00 98.62 91 VAL A CA 1
ATOM 701 C C . VAL A 1 91 ? -5.822 3.980 -3.603 1.00 98.62 91 VAL A C 1
ATOM 703 O O . VAL A 1 91 ? -6.854 4.545 -3.963 1.00 98.62 91 VAL A O 1
ATOM 706 N N . LEU A 1 92 ? -5.178 4.302 -2.485 1.00 98.69 92 LEU A N 1
ATOM 707 C CA . LEU A 1 92 ? -5.587 5.325 -1.530 1.00 98.69 92 LEU A CA 1
ATOM 708 C C . LEU A 1 92 ? -4.569 6.469 -1.559 1.00 98.69 92 LEU A C 1
ATOM 710 O O . LEU A 1 92 ? -3.433 6.285 -1.140 1.00 98.69 92 LEU A O 1
ATOM 714 N N . VAL A 1 93 ? -4.983 7.645 -2.028 1.00 98.25 93 VAL A N 1
ATOM 715 C CA . VAL A 1 93 ? -4.154 8.861 -2.051 1.00 98.25 93 VAL A CA 1
ATOM 716 C C . VAL A 1 93 ? -4.819 9.892 -1.148 1.00 98.25 93 VAL A C 1
ATOM 718 O O . VAL A 1 93 ? -5.859 10.446 -1.508 1.00 98.25 93 VAL A O 1
ATOM 721 N N . ASN A 1 94 ? -4.267 10.087 0.054 1.00 98.50 94 ASN A N 1
ATOM 722 C CA . ASN A 1 94 ? -4.875 10.890 1.127 1.00 98.50 94 ASN A CA 1
ATOM 723 C C . ASN A 1 94 ? -6.353 10.549 1.350 1.00 98.50 94 ASN A C 1
ATOM 725 O O . ASN A 1 94 ? -7.224 11.418 1.415 1.00 98.50 94 ASN A O 1
ATOM 729 N N . ALA A 1 95 ? -6.636 9.254 1.399 1.00 98.69 95 ALA A N 1
ATOM 730 C CA . ALA A 1 95 ? -7.982 8.717 1.446 1.00 98.69 95 ALA A CA 1
ATOM 731 C C . ALA A 1 95 ? -8.029 7.520 2.386 1.00 98.69 95 ALA A C 1
ATOM 733 O O . ALA A 1 95 ? -7.020 6.865 2.652 1.00 98.69 95 ALA A O 1
ATOM 734 N N . ASN A 1 96 ? -9.224 7.194 2.856 1.00 98.69 96 ASN A N 1
ATOM 735 C CA . ASN A 1 96 ? -9.435 6.022 3.682 1.00 98.69 96 ASN A CA 1
ATOM 736 C C . ASN A 1 96 ? -10.603 5.175 3.204 1.00 98.69 96 ASN A C 1
ATOM 738 O O . ASN A 1 96 ? -11.423 5.567 2.374 1.00 98.69 96 ASN A O 1
ATOM 742 N N . VAL A 1 97 ? -10.651 3.974 3.759 1.00 98.50 97 VAL A N 1
ATOM 743 C CA . VAL A 1 97 ? -11.746 3.037 3.582 1.00 98.50 97 VAL A CA 1
ATOM 744 C C . VAL A 1 97 ? -12.034 2.341 4.902 1.00 98.50 97 VAL A C 1
ATOM 746 O O . VAL A 1 97 ? -11.147 1.788 5.555 1.00 98.50 97 VAL A O 1
ATOM 749 N N . ARG A 1 98 ? -13.308 2.357 5.283 1.00 98.31 98 ARG A N 1
ATOM 750 C CA . ARG A 1 98 ? -13.843 1.559 6.383 1.00 98.31 98 ARG A CA 1
ATOM 751 C C . ARG A 1 98 ? -13.975 0.111 5.919 1.00 98.31 98 ARG A C 1
ATOM 753 O O . ARG A 1 98 ? -14.576 -0.145 4.871 1.00 98.31 98 ARG A O 1
ATOM 760 N N . LEU A 1 99 ? -13.430 -0.837 6.677 1.00 97.19 99 LEU A N 1
ATOM 761 C CA . LEU A 1 99 ? -13.627 -2.254 6.381 1.00 97.19 99 LEU A CA 1
ATOM 762 C C . LEU A 1 99 ? -15.105 -2.639 6.549 1.00 97.19 99 LEU A C 1
ATOM 764 O O . LEU A 1 99 ? -15.917 -1.927 7.137 1.00 97.19 99 LEU A O 1
ATOM 768 N N . ARG A 1 100 ? -15.479 -3.779 5.971 1.00 95.69 100 ARG A N 1
ATOM 769 C CA . ARG A 1 100 ? -16.850 -4.295 6.047 1.00 95.69 100 ARG A CA 1
ATOM 770 C C . ARG A 1 100 ? -17.061 -5.079 7.351 1.00 95.69 100 ARG A C 1
ATOM 772 O O . ARG A 1 100 ? -16.085 -5.604 7.894 1.00 95.69 100 ARG A O 1
ATOM 779 N N . PRO A 1 101 ? -18.314 -5.226 7.824 1.00 94.50 101 PRO A N 1
ATOM 780 C CA . PRO A 1 101 ? -18.618 -6.060 8.982 1.00 94.50 101 PRO A CA 1
ATOM 781 C C . PRO A 1 101 ? -18.015 -7.471 8.850 1.00 94.50 101 PRO A C 1
ATOM 783 O O . PRO A 1 101 ? -18.005 -8.024 7.744 1.00 94.50 101 PRO A O 1
ATOM 786 N N . PRO A 1 102 ? -17.521 -8.069 9.949 1.00 93.94 102 PRO A N 1
ATOM 787 C CA . PRO A 1 102 ? -17.643 -7.612 11.339 1.00 93.94 102 PRO A CA 1
ATOM 788 C C . PRO A 1 102 ? -16.525 -6.661 11.815 1.00 93.94 102 PRO A C 1
ATOM 790 O O . PRO A 1 102 ? -16.423 -6.422 13.011 1.00 93.94 102 PRO A O 1
ATOM 793 N N . HIS A 1 103 ? -15.665 -6.167 10.917 1.00 94.81 103 HIS A N 1
ATOM 794 C CA . HIS A 1 103 ? -14.519 -5.306 11.252 1.00 94.81 103 HIS A CA 1
ATOM 795 C C . HIS A 1 103 ? -14.739 -3.852 10.837 1.00 94.81 103 HIS A C 1
ATOM 797 O O . HIS A 1 103 ? -13.804 -3.149 10.465 1.00 94.81 103 HIS A O 1
ATOM 803 N N . ASP A 1 104 ? -15.989 -3.402 10.826 1.00 94.75 104 ASP A N 1
ATOM 804 C CA . ASP A 1 104 ? -16.347 -2.067 10.371 1.00 94.75 104 ASP A CA 1
ATOM 805 C C . ASP A 1 104 ? -15.951 -0.958 11.358 1.00 94.75 104 ASP A C 1
ATOM 807 O O . ASP A 1 104 ? -16.154 0.215 11.081 1.00 94.75 104 ASP A O 1
ATOM 811 N N . ASP A 1 105 ? -15.322 -1.281 12.478 1.00 95.31 105 ASP A N 1
ATOM 812 C CA . ASP A 1 105 ? -14.594 -0.332 13.316 1.00 95.31 105 ASP A CA 1
ATOM 813 C C . ASP A 1 105 ? -13.179 -0.016 12.787 1.00 95.31 105 ASP A C 1
ATOM 815 O O . ASP A 1 105 ? -12.584 0.978 13.204 1.00 95.31 105 ASP A O 1
ATOM 819 N N . ILE A 1 106 ? -12.647 -0.810 11.849 1.00 97.25 106 ILE A N 1
ATOM 820 C CA . ILE A 1 106 ? -11.294 -0.658 11.300 1.00 97.25 106 ILE A CA 1
ATOM 821 C C . ILE A 1 106 ? -11.305 0.176 10.014 1.00 97.25 106 ILE A C 1
ATOM 823 O O . ILE A 1 106 ? -12.084 -0.064 9.089 1.00 97.25 106 ILE A O 1
ATOM 827 N N . TRP A 1 107 ? -10.369 1.117 9.930 1.00 98.38 107 TRP A N 1
ATOM 828 C CA . TRP A 1 107 ? -10.135 1.995 8.791 1.00 98.38 107 TRP A CA 1
ATOM 829 C C . TRP A 1 107 ? -8.718 1.797 8.261 1.00 98.38 107 TRP A C 1
ATOM 831 O O . TRP A 1 107 ? -7.758 1.831 9.034 1.00 98.38 107 TRP A O 1
ATOM 841 N N . ILE A 1 108 ? -8.587 1.616 6.947 1.00 98.62 108 ILE A N 1
ATOM 842 C CA . ILE A 1 108 ? -7.296 1.681 6.256 1.00 98.62 108 ILE A CA 1
ATOM 843 C C . ILE A 1 108 ? -7.160 3.087 5.691 1.00 98.62 108 ILE A C 1
ATOM 845 O O . ILE A 1 108 ? -7.994 3.506 4.891 1.00 98.62 108 ILE A O 1
ATOM 849 N N . CYS A 1 109 ? -6.130 3.805 6.121 1.00 98.62 109 CYS A N 1
ATOM 850 C CA . CYS A 1 109 ? -5.908 5.208 5.800 1.00 98.62 109 CYS A CA 1
ATOM 851 C C . CYS A 1 109 ? -4.614 5.327 4.995 1.00 98.62 109 CYS A C 1
ATOM 853 O O . CYS A 1 109 ? -3.527 5.151 5.548 1.00 98.62 109 CYS A O 1
ATOM 855 N N . GLY A 1 110 ? -4.745 5.566 3.693 1.00 98.50 110 GLY A N 1
ATOM 856 C CA . GLY A 1 110 ? -3.627 5.700 2.769 1.00 98.50 110 GLY A CA 1
ATOM 857 C C . GLY A 1 110 ? -3.186 7.148 2.621 1.00 98.50 110 GLY A C 1
ATOM 858 O O . GLY A 1 110 ? -4.014 8.040 2.422 1.00 98.50 110 GLY A O 1
ATOM 859 N N . PHE A 1 111 ? -1.882 7.358 2.706 1.00 98.50 111 PHE A N 1
ATOM 860 C CA . PHE A 1 111 ? -1.231 8.644 2.512 1.00 98.50 111 PHE A CA 1
ATOM 861 C C . PHE A 1 111 ? -0.592 8.693 1.132 1.00 98.50 111 PHE A C 1
ATOM 863 O O . PHE A 1 111 ? -0.104 7.677 0.635 1.00 98.50 111 PHE A O 1
ATOM 870 N N . ASP A 1 112 ? -0.610 9.881 0.537 1.00 97.94 112 ASP A N 1
ATOM 871 C CA . ASP A 1 112 ? 0.227 10.169 -0.623 1.00 97.94 112 ASP A CA 1
ATOM 872 C C . ASP A 1 112 ? 1.722 10.086 -0.257 1.00 97.94 112 ASP A C 1
ATOM 874 O O . ASP A 1 112 ? 2.080 10.123 0.927 1.00 97.94 112 ASP A O 1
ATOM 878 N N . ASP A 1 113 ? 2.589 9.931 -1.255 1.00 96.06 113 ASP A N 1
ATOM 879 C CA . ASP A 1 113 ? 4.033 9.844 -1.021 1.00 96.06 113 ASP A CA 1
ATOM 880 C C . ASP A 1 113 ? 4.591 11.160 -0.460 1.00 96.06 113 ASP A C 1
ATOM 882 O O . ASP A 1 113 ? 4.099 12.243 -0.772 1.00 96.06 113 ASP A O 1
ATOM 886 N N . TRP A 1 114 ? 5.620 11.067 0.382 1.00 93.06 114 TRP A N 1
ATOM 887 C CA . TRP A 1 114 ? 6.208 12.232 1.042 1.00 93.06 114 TRP A CA 1
ATOM 888 C C . TRP A 1 114 ? 7.130 13.049 0.131 1.00 93.06 114 TRP A C 1
ATOM 890 O O . TRP A 1 114 ? 7.128 14.275 0.236 1.00 93.06 114 TRP A O 1
ATOM 900 N N . ASP A 1 115 ? 7.901 12.399 -0.744 1.00 89.06 115 ASP A N 1
ATOM 901 C CA . ASP A 1 115 ? 8.890 13.083 -1.581 1.00 89.06 115 ASP A CA 1
ATOM 902 C C . ASP A 1 115 ? 8.255 13.675 -2.843 1.00 89.06 115 ASP A C 1
ATOM 904 O O . ASP A 1 115 ? 8.552 14.812 -3.210 1.00 89.06 115 ASP A O 1
ATOM 908 N N . GLU A 1 116 ? 7.379 12.909 -3.498 1.00 95.00 116 GLU A N 1
ATOM 909 C CA . GLU A 1 116 ? 6.819 13.254 -4.814 1.00 95.00 116 GLU A CA 1
ATOM 910 C C . GLU A 1 116 ? 5.323 13.602 -4.769 1.00 95.00 116 GLU A C 1
ATOM 912 O O . GLU A 1 116 ? 4.762 14.097 -5.749 1.00 95.00 116 GLU A O 1
ATOM 917 N N . GLY A 1 117 ? 4.668 13.353 -3.634 1.00 94.88 117 GLY A N 1
ATOM 918 C CA . GLY A 1 117 ? 3.258 13.649 -3.403 1.00 94.88 117 GLY A CA 1
ATOM 919 C C . GLY A 1 117 ? 3.035 14.827 -2.454 1.00 94.88 117 GLY A C 1
ATOM 920 O O . GLY A 1 117 ? 3.893 15.682 -2.223 1.00 94.88 117 GLY A O 1
ATOM 921 N N . SER A 1 118 ? 1.829 14.898 -1.895 1.00 96.81 118 SER A N 1
ATOM 922 C CA . SER A 1 118 ? 1.491 15.859 -0.844 1.00 96.81 118 SER A CA 1
ATOM 923 C C . SER A 1 118 ? 0.658 15.177 0.242 1.00 96.81 118 SER A C 1
ATOM 925 O O . SER A 1 118 ? -0.573 15.194 0.168 1.00 96.81 118 SER A O 1
ATOM 927 N N . PRO A 1 119 ? 1.289 14.532 1.240 1.00 96.56 119 PRO A N 1
ATOM 928 C CA . PRO A 1 119 ? 0.568 13.771 2.249 1.00 96.56 119 PRO A CA 1
ATOM 929 C C . PRO A 1 119 ? -0.300 14.692 3.111 1.00 96.56 119 PRO A C 1
ATOM 931 O O . PRO A 1 119 ? 0.175 15.655 3.713 1.00 96.56 119 PRO A O 1
ATOM 934 N N . ASP A 1 120 ? -1.585 14.361 3.200 1.00 97.75 120 ASP A N 1
ATOM 935 C CA . ASP A 1 120 ? -2.610 15.136 3.896 1.00 97.75 120 ASP A CA 1
ATOM 936 C C . ASP A 1 120 ? -3.347 14.236 4.889 1.00 97.75 120 ASP A C 1
ATOM 938 O O . ASP A 1 120 ? -4.200 13.417 4.534 1.00 97.75 120 ASP A O 1
ATOM 942 N N . ALA A 1 121 ? -3.002 14.397 6.164 1.00 96.94 121 ALA A N 1
ATOM 943 C CA . ALA A 1 121 ? -3.561 13.593 7.236 1.00 96.94 121 ALA A CA 1
ATOM 944 C C . ALA A 1 121 ? -5.008 13.953 7.592 1.00 96.94 121 ALA A C 1
ATOM 946 O O . ALA A 1 121 ? -5.720 13.092 8.110 1.00 96.94 121 ALA A O 1
ATOM 947 N N . ASP A 1 122 ? -5.460 15.182 7.323 1.00 97.38 122 ASP A N 1
ATOM 948 C CA . ASP A 1 122 ? -6.853 15.558 7.578 1.00 97.38 122 ASP A CA 1
ATOM 949 C C . ASP A 1 122 ? -7.772 14.837 6.597 1.00 97.38 122 ASP A C 1
ATOM 951 O O . ASP A 1 122 ? -8.788 14.275 7.008 1.00 97.38 122 ASP A O 1
ATOM 955 N N . ARG A 1 123 ? -7.362 14.752 5.328 1.00 98.25 123 ARG A N 1
ATOM 956 C CA . ARG A 1 123 ? -8.071 13.969 4.310 1.00 98.25 123 ARG A CA 1
ATOM 957 C C . ARG A 1 123 ? -7.922 12.465 4.526 1.00 98.25 123 ARG A C 1
ATOM 959 O O . ARG A 1 123 ? -8.920 11.745 4.532 1.00 98.25 123 ARG A O 1
ATOM 966 N N . ALA A 1 124 ? -6.706 11.978 4.785 1.00 98.25 124 ALA A N 1
ATOM 967 C CA . ALA A 1 124 ? -6.471 10.553 5.013 1.00 98.25 124 ALA A CA 1
ATOM 968 C C . ALA A 1 124 ? -7.239 10.019 6.232 1.00 98.25 124 ALA A C 1
ATOM 970 O O . ALA A 1 124 ? -7.639 8.859 6.237 1.00 98.25 124 ALA A O 1
ATOM 971 N N . PHE A 1 125 ? -7.499 10.836 7.256 1.00 98.12 125 PHE A N 1
ATOM 972 C CA . PHE A 1 125 ? -8.266 10.435 8.443 1.00 98.12 125 PHE A CA 1
ATOM 973 C C . PHE A 1 125 ? -9.704 10.957 8.486 1.00 98.12 125 PHE A C 1
ATOM 975 O O . PHE A 1 125 ? -10.387 10.757 9.497 1.00 98.12 125 PHE A O 1
ATOM 982 N N . GLU A 1 126 ? -10.189 11.580 7.413 1.00 97.69 126 GLU A N 1
ATOM 983 C CA . GLU A 1 126 ? -11.528 12.159 7.370 1.00 97.69 126 GLU A CA 1
ATOM 984 C C . GLU A 1 126 ? -12.596 11.109 7.724 1.00 97.69 126 GLU A C 1
ATOM 986 O O . GLU A 1 126 ? -12.665 10.035 7.128 1.00 97.69 126 GLU A O 1
ATOM 991 N N . GLY A 1 127 ? -13.413 11.403 8.741 1.00 96.44 127 GLY A N 1
ATOM 992 C CA . GLY A 1 127 ? -14.509 10.535 9.186 1.00 96.44 127 GLY A CA 1
ATOM 993 C C . GLY A 1 127 ? -14.103 9.245 9.916 1.00 96.44 127 GLY A C 1
ATOM 994 O O . GLY A 1 127 ? -14.985 8.532 10.399 1.00 96.44 127 GLY A O 1
ATOM 995 N N . ALA A 1 128 ? -12.808 8.945 10.058 1.00 96.81 128 ALA A N 1
ATOM 996 C CA . ALA A 1 128 ? -12.344 7.715 10.694 1.00 96.81 128 ALA A CA 1
ATOM 997 C C . ALA A 1 128 ? -12.450 7.798 12.227 1.00 96.81 128 ALA A C 1
ATOM 999 O O . ALA A 1 128 ? -11.665 8.489 12.878 1.00 96.81 128 ALA A O 1
ATOM 1000 N N . THR A 1 129 ? -13.395 7.079 12.832 1.00 92.06 129 THR A N 1
ATOM 1001 C CA . THR A 1 129 ? -13.695 7.165 14.279 1.00 92.06 129 THR A CA 1
ATOM 1002 C C . THR A 1 129 ? -13.263 5.952 15.110 1.00 92.06 129 THR A C 1
ATOM 1004 O O . THR A 1 129 ? -13.332 6.020 16.334 1.00 92.06 129 THR A O 1
ATOM 1007 N N . GLY A 1 130 ? -12.814 4.863 14.476 1.00 92.56 130 GLY A N 1
ATOM 1008 C CA . GLY A 1 130 ? -12.397 3.624 15.147 1.00 92.56 130 GLY A CA 1
ATOM 1009 C C . GLY A 1 130 ? -10.895 3.336 15.043 1.00 92.56 130 GLY A C 1
ATOM 1010 O O . GLY A 1 130 ? -10.064 4.247 15.086 1.00 92.56 130 GLY A O 1
ATOM 1011 N N . THR A 1 131 ? -10.533 2.060 14.894 1.00 95.19 131 THR A N 1
ATOM 1012 C CA . THR A 1 131 ? -9.140 1.637 14.716 1.00 95.19 131 THR A CA 1
ATOM 1013 C C . THR A 1 131 ? -8.610 2.116 13.370 1.00 95.19 131 THR A C 1
ATOM 1015 O O . THR A 1 131 ? -9.046 1.668 12.316 1.00 95.19 131 THR A O 1
ATOM 1018 N N . ARG A 1 132 ? -7.631 3.017 13.400 1.00 96.62 132 ARG A N 1
ATOM 1019 C CA . ARG A 1 132 ? -6.965 3.556 12.207 1.00 96.62 132 ARG A CA 1
ATOM 1020 C C . ARG A 1 132 ? -5.658 2.821 11.941 1.00 96.62 132 ARG A C 1
ATOM 1022 O O . ARG A 1 132 ? -4.765 2.834 12.792 1.00 96.62 132 ARG A O 1
ATOM 1029 N N . ILE A 1 133 ? -5.551 2.232 10.757 1.00 97.25 133 ILE A N 1
ATOM 1030 C CA . ILE A 1 133 ? -4.328 1.647 10.216 1.00 97.25 133 ILE A CA 1
ATOM 1031 C C . ILE A 1 133 ? -3.779 2.614 9.168 1.00 97.25 133 ILE A C 1
ATOM 1033 O O . ILE A 1 133 ? -4.385 2.784 8.112 1.00 97.25 133 ILE A O 1
ATOM 1037 N N . ALA A 1 134 ? -2.647 3.250 9.459 1.00 97.31 134 ALA A N 1
ATOM 1038 C CA . ALA A 1 134 ? -1.952 4.107 8.508 1.00 97.31 134 ALA A CA 1
ATOM 1039 C C . ALA A 1 134 ? -1.160 3.257 7.503 1.00 97.31 134 ALA A C 1
ATOM 1041 O O . ALA A 1 134 ? -0.480 2.299 7.877 1.00 97.31 134 ALA A O 1
ATOM 1042 N N . LEU A 1 135 ? -1.246 3.609 6.227 1.00 98.19 135 LEU A N 1
ATOM 1043 C CA . LEU A 1 135 ? -0.484 3.013 5.138 1.00 98.19 135 LEU A CA 1
ATOM 1044 C C . LEU A 1 135 ? 0.167 4.152 4.354 1.00 98.19 135 LEU A C 1
ATOM 1046 O O . LEU A 1 135 ? -0.537 5.023 3.854 1.00 98.19 135 LEU A O 1
ATOM 1050 N N . ALA A 1 136 ? 1.490 4.152 4.254 1.00 96.88 136 ALA A N 1
ATOM 1051 C CA . ALA A 1 136 ? 2.227 5.122 3.447 1.00 96.88 136 ALA A CA 1
ATOM 1052 C C . ALA A 1 136 ? 3.446 4.450 2.813 1.00 96.88 136 ALA A C 1
ATOM 1054 O O . ALA A 1 136 ? 3.886 3.396 3.282 1.00 96.88 136 ALA A O 1
ATOM 1055 N N . HIS A 1 137 ? 3.999 5.048 1.760 1.00 95.31 137 HIS A N 1
ATOM 1056 C CA . HIS A 1 137 ? 5.186 4.488 1.126 1.00 95.31 137 HIS A CA 1
ATOM 1057 C C . HIS A 1 137 ? 6.426 4.602 2.013 1.00 95.31 137 HIS A C 1
ATOM 1059 O O . HIS A 1 137 ? 7.204 3.661 2.089 1.00 95.31 137 HIS A O 1
ATOM 1065 N N . GLN A 1 138 ? 6.564 5.682 2.779 1.00 90.12 138 GLN A N 1
ATOM 1066 C CA . GLN A 1 138 ? 7.746 5.932 3.599 1.00 90.12 138 GLN A CA 1
ATOM 1067 C C . GLN A 1 138 ? 7.402 6.433 5.013 1.00 90.12 138 GLN A C 1
ATOM 1069 O O . GLN A 1 138 ? 6.338 7.030 5.211 1.00 90.12 138 GLN A O 1
ATOM 1074 N N . PRO A 1 139 ? 8.272 6.192 6.017 1.00 89.44 139 PRO A N 1
ATOM 1075 C CA . PRO A 1 139 ? 8.029 6.599 7.403 1.00 89.44 139 PRO A CA 1
ATOM 1076 C C . PRO A 1 139 ? 7.911 8.110 7.616 1.00 89.44 139 PRO A C 1
ATOM 1078 O O . PRO A 1 139 ? 7.283 8.529 8.586 1.00 89.44 139 PRO A O 1
ATOM 1081 N N . ASP A 1 140 ? 8.469 8.928 6.725 1.00 89.31 140 ASP A N 1
ATOM 1082 C CA . ASP A 1 140 ? 8.407 10.391 6.779 1.00 89.31 140 ASP A CA 1
ATOM 1083 C C . ASP A 1 140 ? 6.966 10.926 6.739 1.00 89.31 140 ASP A C 1
ATOM 1085 O O . ASP A 1 140 ? 6.686 11.992 7.287 1.00 89.31 140 ASP A O 1
ATOM 1089 N N . ALA A 1 141 ? 6.002 10.125 6.264 1.00 89.94 141 ALA A N 1
ATOM 1090 C CA . ALA A 1 141 ? 4.572 10.397 6.418 1.00 89.94 141 ALA A CA 1
ATOM 1091 C C . ALA A 1 141 ? 4.143 10.635 7.885 1.00 89.94 141 ALA A C 1
ATOM 1093 O O . ALA A 1 141 ? 3.142 11.311 8.133 1.00 89.94 141 ALA A O 1
ATOM 1094 N N . LEU A 1 142 ? 4.903 10.148 8.876 1.00 91.00 142 LEU A N 1
ATOM 1095 C CA . LEU A 1 142 ? 4.689 10.460 10.295 1.00 91.00 142 LEU A CA 1
ATOM 1096 C C . LEU A 1 142 ? 4.766 11.967 10.588 1.00 91.00 142 LEU A C 1
ATOM 1098 O O . LEU A 1 142 ? 4.060 12.444 11.477 1.00 91.00 142 LEU A O 1
ATOM 1102 N N . LEU A 1 143 ? 5.568 12.724 9.833 1.00 90.94 143 LEU A N 1
ATOM 1103 C CA . LEU A 1 143 ? 5.655 14.181 9.957 1.00 90.94 143 LEU A CA 1
ATOM 1104 C C . LEU A 1 143 ? 4.347 14.860 9.528 1.00 90.94 143 LEU A C 1
ATOM 1106 O O . LEU A 1 143 ? 3.912 15.807 10.181 1.00 90.94 143 LEU A O 1
ATOM 1110 N N . ALA A 1 144 ? 3.687 14.352 8.481 1.00 91.25 144 ALA A N 1
ATOM 1111 C CA . ALA A 1 144 ? 2.372 14.832 8.046 1.00 91.25 144 ALA A CA 1
ATOM 1112 C C . ALA A 1 144 ? 1.248 14.401 9.003 1.00 91.25 144 ALA A C 1
ATOM 1114 O O . ALA A 1 144 ? 0.328 15.175 9.289 1.00 91.25 144 ALA A O 1
ATOM 1115 N N . ILE A 1 145 ? 1.325 13.170 9.524 1.00 94.38 145 ILE A N 1
ATOM 1116 C CA . ILE A 1 145 ? 0.379 12.636 10.513 1.00 94.38 145 ILE A CA 1
ATOM 1117 C C . ILE A 1 145 ? 0.386 13.496 11.783 1.00 94.38 145 ILE A C 1
ATOM 1119 O O . ILE A 1 145 ? -0.686 13.881 12.270 1.00 94.38 145 ILE A O 1
ATOM 1123 N N . GLY A 1 146 ? 1.575 13.832 12.292 1.00 91.94 146 GLY A N 1
ATOM 1124 C CA . GLY A 1 146 ? 1.751 14.584 13.530 1.00 91.94 146 GLY A CA 1
ATOM 1125 C C . GLY A 1 146 ? 1.169 13.847 14.741 1.00 91.94 146 GLY A C 1
ATOM 1126 O O . GLY A 1 146 ? 1.323 12.636 14.896 1.00 91.94 146 GLY A O 1
ATOM 1127 N N . GLU A 1 147 ? 0.453 14.574 15.597 1.00 89.69 147 GLU A N 1
ATOM 1128 C CA . GLU A 1 147 ? -0.158 14.033 16.825 1.00 89.69 147 GLU A CA 1
ATOM 1129 C C . GLU A 1 147 ? -1.506 13.328 16.582 1.00 89.69 147 GLU A C 1
ATOM 1131 O O . GLU A 1 147 ? -2.180 12.902 17.523 1.00 89.69 147 GLU A O 1
ATOM 1136 N N . ARG A 1 148 ? -1.953 13.212 15.322 1.00 92.50 148 ARG A N 1
ATOM 1137 C CA . ARG A 1 148 ? -3.233 12.565 15.011 1.00 92.50 148 ARG A CA 1
ATOM 1138 C C . ARG A 1 148 ? -3.146 11.071 15.354 1.00 92.50 148 ARG A C 1
ATOM 1140 O O . ARG A 1 148 ? -2.247 10.384 14.864 1.00 92.50 148 ARG A O 1
ATOM 1147 N N . PRO A 1 149 ? -4.090 10.529 16.143 1.00 91.62 149 PRO A N 1
ATOM 1148 C CA . PRO A 1 149 ? -3.973 9.168 16.637 1.00 91.62 149 PRO A CA 1
ATOM 1149 C C . PRO A 1 149 ? -4.165 8.151 15.512 1.00 91.62 149 PRO A C 1
ATOM 1151 O O . PRO A 1 149 ? -5.083 8.268 14.692 1.00 91.62 149 PRO A O 1
ATOM 1154 N N . PHE A 1 150 ? -3.330 7.117 15.537 1.00 93.94 150 PHE A N 1
ATOM 1155 C CA . PHE A 1 150 ? -3.445 5.887 14.760 1.00 93.94 150 PHE A CA 1
ATOM 1156 C C . PHE A 1 150 ? -3.057 4.698 15.649 1.00 93.94 150 PHE A C 1
ATOM 1158 O O . PHE A 1 150 ? -2.484 4.889 16.715 1.00 93.94 150 PHE A O 1
ATOM 1165 N N . HIS A 1 151 ? -3.413 3.478 15.247 1.00 92.56 151 HIS A N 1
ATOM 1166 C CA . HIS A 1 151 ? -3.226 2.278 16.080 1.00 92.56 151 HIS A CA 1
ATOM 1167 C C . HIS A 1 151 ? -2.159 1.337 15.524 1.00 92.56 151 HIS A C 1
ATOM 1169 O O . HIS A 1 151 ? -1.633 0.498 16.247 1.00 92.56 151 HIS A O 1
ATOM 1175 N N . LEU A 1 152 ? -1.872 1.445 14.228 1.00 91.56 152 LEU A N 1
ATOM 1176 C CA . LEU A 1 152 ? -0.859 0.668 13.529 1.00 91.56 152 LEU A CA 1
ATOM 1177 C C . LEU A 1 152 ? -0.458 1.423 12.264 1.00 91.56 152 LEU A C 1
ATOM 1179 O O . LEU A 1 152 ? -1.332 1.989 11.607 1.00 91.56 152 LEU A O 1
ATOM 1183 N N . ALA A 1 153 ? 0.823 1.412 11.906 1.00 92.38 1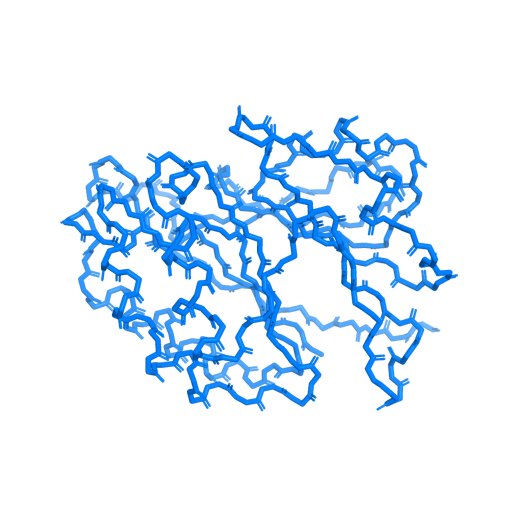53 ALA A N 1
ATOM 1184 C CA . ALA A 1 153 ? 1.288 1.960 10.634 1.00 92.38 153 ALA A CA 1
ATOM 1185 C C . ALA A 1 153 ? 2.116 0.947 9.837 1.00 92.38 153 ALA A C 1
ATOM 1187 O O . ALA A 1 153 ? 2.894 0.186 10.416 1.00 92.38 153 ALA A O 1
ATOM 1188 N N . PHE A 1 154 ? 1.958 0.965 8.514 1.00 93.19 154 PHE A N 1
ATOM 1189 C CA . PHE A 1 154 ? 2.725 0.177 7.553 1.00 93.19 154 PHE A CA 1
ATOM 1190 C C . PHE A 1 154 ? 3.449 1.107 6.580 1.00 93.19 154 PHE A C 1
ATOM 1192 O O . PHE A 1 154 ? 2.799 1.894 5.890 1.00 93.19 154 PHE A O 1
ATOM 1199 N N . PHE A 1 155 ? 4.774 0.976 6.513 1.00 90.94 155 PHE A N 1
ATOM 1200 C CA . PHE A 1 155 ? 5.653 1.768 5.655 1.00 90.94 155 PHE A CA 1
ATOM 1201 C C . PHE A 1 155 ? 6.564 0.881 4.789 1.00 90.94 155 PHE A C 1
ATOM 1203 O O . PHE A 1 155 ? 7.004 -0.194 5.217 1.00 90.94 155 PHE A O 1
ATOM 1210 N N . GLY A 1 156 ? 6.829 1.331 3.565 1.00 85.69 156 GLY A N 1
ATOM 1211 C CA . GLY A 1 156 ? 7.829 0.802 2.632 1.00 85.69 156 GLY A CA 1
ATOM 1212 C C . GLY A 1 156 ? 9.153 1.576 2.677 1.00 85.69 156 GLY A C 1
ATOM 1213 O O . GLY A 1 156 ? 9.567 2.032 3.750 1.00 85.69 156 GLY A O 1
ATOM 1214 N N . HIS A 1 157 ? 9.795 1.710 1.511 1.00 77.88 157 HIS A N 1
ATOM 1215 C CA . HIS A 1 157 ? 10.934 2.570 1.159 1.00 77.88 157 HIS A CA 1
ATOM 1216 C C . HIS A 1 157 ? 12.262 2.260 1.860 1.00 77.88 157 HIS A C 1
ATOM 1218 O O . HIS A 1 157 ? 13.293 2.010 1.238 1.00 77.88 157 HIS A O 1
ATOM 1224 N N . VAL A 1 158 ? 12.275 2.222 3.192 1.00 65.19 158 VAL A N 1
ATOM 1225 C CA . VAL A 1 158 ? 13.519 2.313 3.975 1.00 65.19 158 VAL A CA 1
ATOM 1226 C C . VAL A 1 158 ? 14.317 0.998 4.021 1.00 65.19 158 VAL A C 1
ATOM 1228 O O . VAL A 1 158 ? 15.397 0.951 4.603 1.00 65.19 158 VAL A O 1
ATOM 1231 N N . HIS A 1 159 ? 13.862 -0.088 3.384 1.00 62.31 159 HIS A N 1
ATOM 1232 C CA . HIS A 1 159 ? 14.587 -1.372 3.267 1.00 62.31 159 HIS A CA 1
ATOM 1233 C C . HIS A 1 159 ? 15.170 -1.919 4.605 1.00 62.31 159 HIS A C 1
ATOM 1235 O O . HIS A 1 159 ? 16.053 -2.782 4.619 1.00 62.31 159 HIS A O 1
ATOM 1241 N N . GLY A 1 160 ? 14.659 -1.439 5.747 1.00 50.75 160 GLY A N 1
ATOM 1242 C CA . GLY A 1 160 ? 15.387 -1.394 7.023 1.00 50.75 160 GLY A CA 1
ATOM 1243 C C . GLY A 1 160 ? 14.798 -2.245 8.148 1.00 50.75 160 GLY A C 1
ATOM 1244 O O . GLY A 1 160 ? 15.453 -2.444 9.168 1.00 50.75 160 GLY A O 1
ATOM 1245 N N . GLY A 1 161 ? 13.619 -2.838 7.947 1.00 50.69 161 GLY A N 1
ATOM 1246 C CA . GLY A 1 161 ? 12.950 -3.671 8.950 1.00 50.69 161 GLY A CA 1
ATOM 1247 C C . GLY A 1 161 ? 12.213 -2.876 10.035 1.00 50.69 161 GLY A C 1
ATOM 1248 O O . GLY A 1 161 ? 12.266 -1.656 10.084 1.00 50.69 161 GLY A O 1
ATOM 1249 N N . VAL A 1 162 ? 11.476 -3.599 10.882 1.00 50.09 162 VAL A N 1
ATOM 1250 C CA . VAL A 1 162 ? 10.503 -3.064 11.851 1.00 50.09 162 VAL A CA 1
ATOM 1251 C C . VAL A 1 162 ? 11.148 -2.104 12.861 1.00 50.09 162 VAL A C 1
ATOM 1253 O O . VAL A 1 162 ? 12.099 -2.485 13.543 1.00 50.09 162 VAL A O 1
ATOM 1256 N N . PHE A 1 163 ? 10.569 -0.911 13.031 1.00 53.56 163 PHE A N 1
ATOM 1257 C CA . PHE A 1 163 ? 10.929 0.047 14.080 1.00 53.56 163 PHE A CA 1
ATOM 1258 C C . PHE A 1 163 ? 9.725 0.290 14.995 1.00 53.56 163 PHE A C 1
ATOM 1260 O O . PHE A 1 163 ? 8.687 0.742 14.530 1.00 53.56 163 PHE A O 1
ATOM 1267 N N . HIS A 1 164 ? 9.864 0.074 16.305 1.00 45.88 164 HIS A N 1
ATOM 1268 C CA . HIS A 1 164 ? 8.943 0.675 17.274 1.00 45.88 164 HIS A CA 1
ATOM 1269 C C . HIS A 1 164 ? 9.326 2.148 17.442 1.00 45.88 164 HIS A C 1
ATOM 1271 O O . HIS A 1 164 ? 10.108 2.498 18.324 1.00 45.88 164 HIS A O 1
ATOM 1277 N N . ALA A 1 165 ? 8.829 3.007 16.557 1.00 47.19 165 ALA A N 1
ATOM 1278 C CA . ALA A 1 165 ? 8.899 4.443 16.770 1.00 47.19 165 ALA A CA 1
ATOM 1279 C C . ALA A 1 165 ? 7.787 4.823 17.755 1.00 47.19 165 ALA A C 1
ATOM 1281 O O . ALA A 1 165 ? 6.618 4.597 17.466 1.00 47.19 165 ALA A O 1
ATOM 1282 N N . GLY A 1 166 ? 8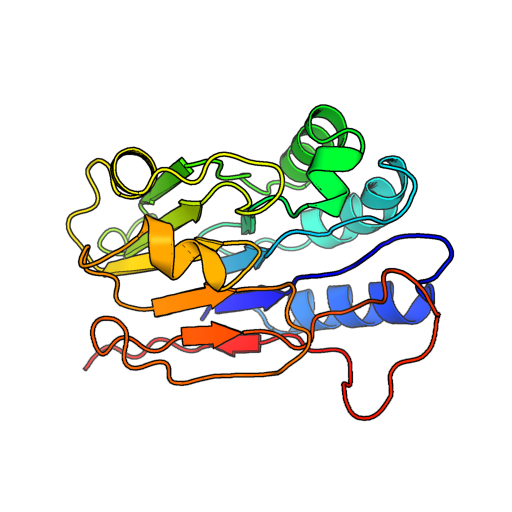.136 5.398 18.909 1.00 46.94 166 GLY A N 1
ATOM 1283 C CA . GLY A 1 166 ? 7.183 5.891 19.916 1.00 46.94 166 GLY A CA 1
ATOM 1284 C C . GLY A 1 166 ? 6.372 7.118 19.474 1.00 46.94 166 GLY A C 1
ATOM 1285 O O . GLY A 1 166 ? 5.990 7.932 20.306 1.00 46.94 166 GLY A O 1
ATOM 1286 N N . VAL A 1 167 ? 6.139 7.293 18.171 1.00 53.25 167 VAL A N 1
ATOM 1287 C CA . VAL A 1 167 ? 5.239 8.326 17.660 1.00 53.25 167 VAL A CA 1
ATOM 1288 C C . VAL A 1 167 ? 3.817 7.840 17.940 1.00 53.25 167 VAL A C 1
ATOM 1290 O O . VAL A 1 167 ? 3.369 6.851 17.364 1.00 53.25 167 VAL A O 1
ATOM 1293 N N . ASN A 1 168 ? 3.135 8.514 18.868 1.00 59.69 168 ASN A N 1
ATOM 1294 C CA . ASN A 1 168 ? 1.782 8.199 19.347 1.00 59.69 168 ASN A CA 1
ATOM 1295 C C . ASN A 1 168 ? 1.624 6.830 20.052 1.00 59.69 168 ASN A C 1
ATOM 1297 O O . ASN A 1 168 ? 0.517 6.300 20.087 1.00 59.69 168 ASN A O 1
ATOM 1301 N N . ASP A 1 169 ? 2.706 6.248 20.595 1.00 69.25 169 ASP A N 1
ATOM 1302 C CA . ASP A 1 169 ? 2.740 4.924 21.266 1.00 69.25 169 ASP A CA 1
ATOM 1303 C C . ASP A 1 169 ? 2.200 3.740 20.429 1.00 69.25 169 ASP A C 1
ATOM 1305 O O . ASP A 1 169 ? 1.996 2.631 20.933 1.00 69.25 169 ASP A O 1
ATOM 1309 N N . ALA A 1 170 ? 2.000 3.946 19.126 1.00 74.94 170 ALA A N 1
ATOM 1310 C CA . ALA A 1 170 ? 1.448 2.953 18.222 1.00 74.94 170 ALA A CA 1
ATOM 1311 C C . ALA A 1 170 ? 2.556 2.090 17.589 1.00 74.94 170 ALA A C 1
ATOM 1313 O O . ALA A 1 170 ? 3.617 2.603 17.224 1.00 74.94 170 ALA A O 1
ATOM 1314 N N . PRO A 1 171 ? 2.337 0.776 17.391 1.00 77.81 171 PRO A N 1
ATOM 1315 C CA . PRO A 1 171 ? 3.258 -0.049 16.621 1.00 77.81 171 PRO A CA 1
ATOM 1316 C C . PRO A 1 171 ? 3.424 0.471 15.185 1.00 77.81 171 PRO A C 1
ATOM 1318 O O . PRO A 1 171 ? 2.446 0.718 14.477 1.00 77.81 171 PRO A O 1
ATOM 1321 N N . VAL A 1 172 ? 4.675 0.571 14.736 1.00 78.19 172 VAL A N 1
ATOM 1322 C CA . VAL A 1 172 ? 5.038 0.920 13.359 1.00 78.19 172 VAL A CA 1
ATOM 1323 C C . VAL A 1 172 ? 5.763 -0.262 12.724 1.00 78.19 172 VAL A C 1
ATOM 1325 O O . VAL A 1 172 ? 6.654 -0.871 13.319 1.00 78.19 172 VAL A O 1
ATOM 1328 N N . LEU A 1 173 ? 5.374 -0.610 11.503 1.00 78.00 173 LEU A N 1
ATOM 1329 C CA . LEU A 1 173 ? 6.000 -1.661 10.721 1.00 78.00 173 LEU A CA 1
ATOM 1330 C C . LEU A 1 173 ? 6.603 -1.061 9.456 1.00 78.00 173 LEU A C 1
ATOM 1332 O O . LEU A 1 173 ? 5.884 -0.537 8.614 1.00 78.00 173 LEU A O 1
ATOM 1336 N N . VAL A 1 174 ? 7.919 -1.199 9.304 1.00 75.00 174 VAL A N 1
ATOM 1337 C CA . VAL A 1 174 ? 8.653 -0.806 8.095 1.00 75.00 174 VAL A CA 1
ATOM 1338 C C . VAL A 1 174 ? 9.194 -2.069 7.433 1.00 75.00 174 VAL A C 1
ATOM 1340 O O . VAL A 1 174 ? 9.882 -2.862 8.084 1.00 75.00 174 VAL A O 1
ATOM 1343 N N . THR A 1 175 ? 8.859 -2.304 6.165 1.00 72.25 175 THR A N 1
ATOM 1344 C CA . THR A 1 175 ? 9.358 -3.487 5.448 1.00 72.25 175 THR A CA 1
ATOM 1345 C C . THR A 1 175 ? 10.803 -3.306 4.983 1.00 72.25 175 THR A C 1
ATOM 1347 O O . THR A 1 175 ? 11.300 -2.197 4.795 1.00 72.25 175 THR A O 1
ATOM 1350 N N . ARG A 1 176 ? 11.497 -4.425 4.751 1.00 74.31 176 ARG A N 1
ATOM 1351 C CA . ARG A 1 176 ? 12.754 -4.438 3.988 1.00 74.31 176 ARG A CA 1
ATOM 1352 C C . ARG A 1 176 ? 12.557 -4.288 2.478 1.00 74.31 176 ARG A C 1
ATOM 1354 O O . ARG A 1 176 ? 13.539 -4.309 1.738 1.00 74.31 176 ARG A O 1
ATOM 1361 N N . GLY A 1 177 ? 11.316 -4.200 2.015 1.00 70.88 177 GLY A N 1
ATOM 1362 C CA . GLY A 1 177 ? 10.993 -4.179 0.597 1.00 70.88 177 GLY A CA 1
ATOM 1363 C C . GLY A 1 177 ? 11.218 -5.533 -0.077 1.00 70.88 177 GLY A C 1
ATOM 1364 O O . GLY A 1 177 ? 11.805 -6.459 0.495 1.00 70.88 177 GLY A O 1
ATOM 1365 N N . VAL A 1 178 ? 10.765 -5.657 -1.320 1.00 75.19 178 VAL A N 1
ATOM 1366 C CA . VAL A 1 178 ? 10.839 -6.904 -2.097 1.00 75.19 178 VAL A CA 1
ATOM 1367 C C . VAL A 1 178 ? 11.967 -6.873 -3.127 1.00 75.19 178 VAL A C 1
ATOM 1369 O O . VAL A 1 178 ? 12.676 -7.863 -3.293 1.00 75.19 178 VAL A O 1
ATOM 1372 N N . GLY A 1 179 ? 12.159 -5.742 -3.794 1.00 70.00 179 GLY A N 1
ATOM 1373 C CA . GLY A 1 179 ? 13.030 -5.555 -4.946 1.00 70.00 179 GLY A CA 1
ATOM 1374 C C . GLY A 1 179 ? 14.198 -4.607 -4.708 1.00 70.00 179 GLY A C 1
ATOM 1375 O O . GLY A 1 179 ? 14.639 -4.397 -3.582 1.00 70.00 179 GLY A O 1
ATOM 1376 N N . THR A 1 180 ? 14.768 -4.085 -5.788 1.00 64.88 180 THR A N 1
ATOM 1377 C CA . THR A 1 180 ? 15.889 -3.136 -5.744 1.00 64.88 180 THR A CA 1
ATOM 1378 C C . THR A 1 180 ? 15.731 -2.108 -6.853 1.00 64.88 180 THR A C 1
ATOM 1380 O O . THR A 1 180 ? 15.597 -2.490 -8.018 1.00 64.88 180 THR A O 1
ATOM 1383 N N . SER A 1 181 ? 15.822 -0.825 -6.513 1.00 59.22 181 SER A N 1
ATOM 1384 C CA . SER A 1 181 ? 15.668 0.284 -7.460 1.00 59.22 181 SER A CA 1
ATOM 1385 C C . SER A 1 181 ? 16.887 0.511 -8.365 1.00 59.22 181 SER A C 1
ATOM 1387 O O . SER A 1 181 ? 16.735 0.956 -9.499 1.00 59.22 181 SER A O 1
ATOM 1389 N N . THR A 1 182 ? 18.102 0.186 -7.903 1.00 60.94 182 THR A N 1
ATOM 1390 C CA . THR A 1 182 ? 19.357 0.564 -8.589 1.00 60.94 182 THR A CA 1
ATOM 1391 C C . THR A 1 182 ? 20.218 -0.630 -9.005 1.00 60.94 182 THR A C 1
ATOM 1393 O O . THR A 1 182 ? 20.320 -0.939 -10.190 1.00 60.94 182 THR A O 1
ATOM 1396 N N . LEU A 1 183 ? 20.852 -1.320 -8.055 1.00 57.84 183 LEU A N 1
ATOM 1397 C CA . LEU A 1 183 ? 21.674 -2.504 -8.317 1.00 57.84 183 LEU A CA 1
ATOM 1398 C C . LEU A 1 183 ? 20.896 -3.779 -7.971 1.00 57.84 183 LEU A C 1
ATOM 1400 O O . LEU A 1 183 ? 20.281 -3.814 -6.907 1.00 57.84 183 LEU A O 1
ATOM 1404 N N . PRO A 1 184 ? 20.982 -4.854 -8.783 1.00 62.19 184 PRO A N 1
ATOM 1405 C CA . PRO A 1 184 ? 20.313 -6.136 -8.532 1.00 62.19 184 PRO A CA 1
ATOM 1406 C C . PRO A 1 184 ? 21.026 -6.939 -7.426 1.00 62.19 184 PRO A C 1
ATOM 1408 O O . PRO A 1 184 ? 21.339 -8.119 -7.582 1.00 62.19 184 PRO A O 1
ATOM 1411 N N . ALA A 1 185 ? 21.366 -6.286 -6.319 1.00 61.28 185 ALA A N 1
ATOM 1412 C CA . ALA A 1 185 ? 22.115 -6.853 -5.215 1.00 61.28 185 ALA A CA 1
ATOM 1413 C C . ALA A 1 185 ? 21.506 -6.389 -3.890 1.00 61.28 185 ALA A C 1
ATOM 1415 O O . ALA A 1 185 ? 21.415 -5.195 -3.616 1.00 61.28 185 ALA A O 1
ATOM 1416 N N . ARG A 1 186 ? 21.138 -7.353 -3.043 1.00 68.88 186 ARG A N 1
ATOM 1417 C CA . ARG A 1 186 ? 20.691 -7.121 -1.666 1.00 68.88 186 ARG A CA 1
ATOM 1418 C C . ARG A 1 186 ? 21.767 -7.670 -0.730 1.00 68.88 186 ARG A C 1
ATOM 1420 O O . ARG A 1 186 ? 22.168 -8.824 -0.864 1.00 68.88 186 ARG A O 1
ATOM 1427 N N . ARG A 1 187 ? 22.277 -6.850 0.193 1.00 57.81 187 ARG A N 1
ATOM 1428 C CA . ARG A 1 187 ? 23.206 -7.280 1.254 1.00 57.81 187 ARG A CA 1
ATOM 1429 C C . ARG A 1 187 ? 22.519 -7.103 2.600 1.00 57.81 187 ARG A C 1
ATOM 1431 O O . ARG A 1 187 ? 22.136 -5.991 2.932 1.00 57.81 187 ARG A O 1
ATOM 1438 N N . HIS A 1 188 ? 22.370 -8.191 3.356 1.00 60.59 188 HIS A N 1
ATOM 1439 C CA . HIS A 1 188 ? 21.752 -8.203 4.693 1.00 60.59 188 HIS A CA 1
ATOM 1440 C C . HIS A 1 188 ? 20.305 -7.675 4.766 1.00 60.59 188 HIS A C 1
ATOM 1442 O O . HIS A 1 188 ? 19.822 -7.338 5.844 1.00 60.59 188 HIS A O 1
ATOM 1448 N N . ALA A 1 189 ? 19.598 -7.648 3.637 1.00 64.81 189 ALA A N 1
ATOM 1449 C CA . ALA A 1 189 ? 18.219 -7.193 3.545 1.00 64.81 189 ALA A CA 1
ATOM 1450 C C . ALA A 1 189 ? 17.430 -8.166 2.670 1.00 64.81 189 ALA A C 1
ATOM 1452 O O . ALA A 1 189 ? 17.106 -7.835 1.538 1.00 64.81 189 ALA A O 1
ATOM 1453 N N . ASP A 1 190 ? 17.166 -9.387 3.133 1.00 74.25 190 ASP A N 1
ATOM 1454 C CA . ASP A 1 190 ? 16.387 -10.346 2.339 1.00 74.25 190 ASP A CA 1
ATOM 1455 C C . ASP A 1 190 ? 14.969 -9.809 2.044 1.00 74.25 190 ASP A C 1
ATOM 1457 O O . ASP A 1 190 ? 14.417 -9.079 2.876 1.00 74.25 190 ASP A O 1
ATOM 1461 N N . PRO A 1 191 ? 14.383 -10.134 0.874 1.00 75.88 191 PRO A N 1
ATOM 1462 C CA . PRO A 1 191 ? 13.016 -9.754 0.520 1.00 75.88 191 PRO A CA 1
ATOM 1463 C C . PRO A 1 191 ? 12.008 -10.193 1.581 1.00 75.88 191 PRO A C 1
ATOM 1465 O O . PRO A 1 191 ? 12.087 -11.315 2.086 1.00 75.88 191 PRO A O 1
ATOM 1468 N N . GLN A 1 192 ? 11.050 -9.324 1.905 1.00 80.38 192 GLN A N 1
ATOM 1469 C CA . GLN A 1 192 ? 10.177 -9.531 3.058 1.00 80.38 192 GLN A CA 1
ATOM 1470 C C . GLN A 1 192 ? 8.698 -9.292 2.742 1.00 80.38 192 GLN A C 1
ATOM 1472 O O . GLN A 1 192 ? 8.316 -8.264 2.190 1.00 80.38 192 GLN A O 1
ATOM 1477 N N . VAL A 1 193 ? 7.865 -10.246 3.166 1.00 78.19 193 VAL A N 1
ATOM 1478 C CA . VAL A 1 193 ? 6.407 -10.108 3.276 1.00 78.19 193 VAL A CA 1
ATOM 1479 C C . VAL A 1 193 ? 6.054 -10.232 4.751 1.00 78.19 193 VAL A C 1
ATOM 1481 O O . VAL A 1 193 ? 6.466 -11.190 5.410 1.00 78.19 193 VAL A O 1
ATOM 1484 N N . HIS A 1 194 ? 5.301 -9.274 5.281 1.00 82.50 194 HIS A N 1
ATOM 1485 C CA . HIS A 1 194 ? 4.860 -9.307 6.670 1.00 82.50 194 HIS A CA 1
ATOM 1486 C C . HIS A 1 194 ? 3.478 -9.930 6.785 1.00 82.50 194 HIS A C 1
ATOM 1488 O O . HIS A 1 194 ? 2.581 -9.625 6.003 1.00 82.50 194 HIS A O 1
ATOM 1494 N N . ILE A 1 195 ? 3.308 -10.782 7.794 1.00 82.06 195 ILE A N 1
ATOM 1495 C CA . ILE A 1 195 ? 2.014 -11.337 8.175 1.00 82.06 195 ILE A CA 1
ATOM 1496 C C . ILE A 1 195 ? 1.731 -10.892 9.605 1.00 82.06 195 ILE A C 1
ATOM 1498 O O . ILE A 1 195 ? 2.387 -11.339 10.544 1.00 82.06 195 ILE A O 1
ATOM 1502 N N . CYS A 1 196 ? 0.742 -10.021 9.763 1.00 82.38 196 CYS A N 1
ATOM 1503 C CA . CYS A 1 196 ? 0.332 -9.477 11.051 1.00 82.38 196 CYS A CA 1
ATOM 1504 C C . CYS A 1 196 ? -1.017 -10.072 11.463 1.00 82.38 196 CYS A C 1
ATOM 1506 O O . CYS A 1 196 ? -1.982 -10.080 10.691 1.00 82.38 196 CYS A O 1
ATOM 1508 N N . THR A 1 197 ? -1.109 -10.553 12.699 1.00 81.56 197 THR A N 1
ATOM 1509 C CA . THR A 1 197 ? -2.379 -10.985 13.291 1.00 81.56 197 THR A CA 1
ATOM 1510 C C . THR A 1 197 ? -2.778 -9.961 14.338 1.00 81.56 197 THR A C 1
ATOM 1512 O O . THR A 1 197 ? -2.086 -9.813 15.340 1.00 81.56 197 THR A O 1
ATOM 1515 N N . LEU A 1 198 ? -3.877 -9.250 14.088 1.00 77.69 198 LEU A N 1
ATOM 1516 C CA . LEU A 1 198 ? -4.501 -8.398 15.094 1.00 77.69 198 LEU A CA 1
ATOM 1517 C C . LEU A 1 198 ? -5.289 -9.298 16.044 1.00 77.69 198 LEU A C 1
ATOM 1519 O O . LEU A 1 198 ? -6.082 -10.124 15.589 1.00 77.69 198 LEU A O 1
ATOM 1523 N N . VAL A 1 199 ? -5.037 -9.159 17.340 1.00 74.75 199 VAL A N 1
ATOM 1524 C CA . VAL A 1 199 ? -5.759 -9.862 18.401 1.00 74.75 199 VAL A CA 1
ATOM 1525 C C . VAL A 1 199 ? -6.533 -8.823 19.203 1.00 74.75 199 VAL A C 1
ATOM 1527 O O . VAL A 1 199 ? -5.961 -7.815 19.609 1.00 74.75 199 VAL A O 1
ATOM 1530 N N . ALA A 1 200 ? -7.837 -9.038 19.380 1.00 65.12 200 ALA A N 1
ATOM 1531 C CA . ALA A 1 200 ? -8.619 -8.234 20.309 1.00 65.12 200 ALA A CA 1
ATOM 1532 C C . ALA A 1 200 ? -8.177 -8.591 21.734 1.00 65.12 200 ALA A C 1
ATOM 1534 O O . ALA A 1 200 ? -8.079 -9.776 22.063 1.00 65.12 200 ALA A O 1
ATOM 1535 N N . THR A 1 201 ? -7.869 -7.575 22.535 1.00 52.19 201 THR A N 1
ATOM 1536 C CA . THR A 1 201 ? -7.638 -7.705 23.980 1.00 52.19 201 THR A CA 1
ATOM 1537 C C . THR A 1 201 ? -8.946 -7.689 24.741 1.00 52.19 201 THR A C 1
ATOM 1539 O O . THR A 1 201 ? -9.790 -6.835 24.385 1.00 52.19 201 THR A O 1
#

Radius of gyration: 15.41 Å; chains: 1; bounding box: 42×34×42 Å

Secondary structure (DSSP, 8-state):
-EEEE----BSTTS-HHHHHHHHHHHHHTT-SEEEE-S--BSS-GGGGHHHHHHHHH---TT-EEE---HHHHTS-HHHHHHHHHHTTEEE-SSEEEEPPTTSTTEEEEEPPPTTTS---HHHHTTT--SEEEEEESSTTHHHHHTT---SEEEE-SS-S------GGG--EEE---SS-SSSS--SS-----EEE-----